Protein AF-A0A3P8M4G6-F1 (afdb_monomer_lite)

Secondary structure (DSSP, 8-state):
-EE-TTSPPB-PPPPS-GGGGTT----PPPS-SSSEEEEEEEE-GGG-STTHHHHIIIIITT-SEEEEEEEE--HHHHHHHHHH-SEEEEEEEE--SS--EEEEEEESS--SEEEEEEEE-TTT--EEEEEEEEEE-TTS-EEEEEEEE--S--SSSHHHHHHHHHHHHHHHT--S-EEEEEE----SHHHHHHHHHHHHHTT-EEPPP------SSS-----EEEETT-SEEEEEE--PPPPP-PPP---------

Structure (mmCIF, N/CA/C/O backbone):
data_AF-A0A3P8M4G6-F1
#
_entry.id   AF-A0A3P8M4G6-F1
#
loop_
_atom_site.group_PDB
_atom_site.id
_atom_site.type_symbol
_atom_site.label_atom_id
_atom_site.label_alt_id
_atom_site.label_comp_id
_atom_site.label_asym_id
_atom_site.label_entity_id
_atom_site.label_seq_id
_atom_site.pdbx_PDB_ins_code
_atom_site.Cartn_x
_atom_site.Cartn_y
_atom_site.Cartn_z
_atom_site.occupancy
_atom_site.B_iso_or_equiv
_atom_site.auth_seq_id
_atom_site.auth_comp_id
_atom_site.auth_asym_id
_atom_site.auth_atom_id
_atom_site.pdbx_PDB_model_num
ATOM 1 N N . MET A 1 1 ? 7.677 1.416 10.713 1.00 89.88 1 MET A N 1
ATOM 2 C CA . MET A 1 1 ? 7.112 2.175 11.844 1.00 89.88 1 MET A CA 1
ATOM 3 C C . MET A 1 1 ? 5.637 1.874 11.888 1.00 89.88 1 MET A C 1
ATOM 5 O O . MET A 1 1 ? 5.030 1.902 10.824 1.00 89.88 1 MET A O 1
ATOM 9 N N . ARG A 1 2 ? 5.100 1.575 13.063 1.00 93.00 2 ARG A N 1
ATOM 10 C CA . ARG A 1 2 ? 3.677 1.373 13.303 1.00 93.00 2 ARG A CA 1
ATOM 11 C C . ARG A 1 2 ? 3.145 2.504 14.169 1.00 93.00 2 ARG A C 1
ATOM 13 O O . ARG A 1 2 ? 3.808 2.917 15.118 1.00 93.00 2 ARG A O 1
ATOM 20 N N . TYR A 1 3 ? 1.958 2.984 13.829 1.00 93.75 3 TYR A N 1
ATOM 21 C CA . TYR A 1 3 ? 1.222 3.988 14.586 1.00 93.75 3 TYR A CA 1
ATOM 22 C C . TYR A 1 3 ? -0.141 3.410 14.966 1.00 93.75 3 TYR A C 1
ATOM 24 O O . TYR A 1 3 ? -0.869 2.920 14.100 1.00 93.75 3 TYR A O 1
ATOM 32 N N . VAL A 1 4 ? -0.461 3.471 16.258 1.00 92.88 4 VAL A N 1
ATOM 33 C CA . VAL A 1 4 ? -1.722 3.017 16.860 1.00 92.88 4 VAL A CA 1
ATOM 34 C C . VAL A 1 4 ? -2.218 4.125 17.789 1.00 92.88 4 VAL A C 1
ATOM 36 O O . VAL A 1 4 ? -1.417 4.849 18.383 1.00 92.88 4 VAL A O 1
ATOM 39 N N . ALA A 1 5 ? -3.536 4.308 17.882 1.00 91.56 5 ALA A N 1
ATOM 40 C CA . ALA A 1 5 ? -4.126 5.338 18.732 1.00 91.56 5 ALA A CA 1
ATOM 41 C C . ALA A 1 5 ? -3.691 5.177 20.198 1.00 91.56 5 ALA A C 1
ATOM 43 O O . ALA A 1 5 ? -3.761 4.086 20.757 1.00 91.56 5 ALA A O 1
ATOM 44 N N . GLY A 1 6 ? -3.238 6.271 20.814 1.00 88.56 6 GLY A N 1
ATOM 45 C CA . GLY A 1 6 ? -2.820 6.287 22.220 1.00 88.56 6 GLY A CA 1
ATOM 46 C C . GLY A 1 6 ? -1.503 5.564 22.526 1.00 88.56 6 GLY A C 1
ATOM 47 O O . GLY A 1 6 ? -1.128 5.497 23.690 1.00 88.56 6 GLY A O 1
ATOM 48 N N . GLN A 1 7 ? -0.793 5.047 21.518 1.00 90.31 7 GLN A N 1
ATOM 49 C CA . GLN A 1 7 ? 0.474 4.333 21.688 1.00 90.31 7 GLN A CA 1
ATOM 50 C C . GLN A 1 7 ? 1.645 5.124 21.081 1.00 90.31 7 GLN A C 1
ATOM 52 O O . GLN A 1 7 ? 1.459 5.837 20.086 1.00 90.31 7 GLN A O 1
ATOM 57 N N . PRO A 1 8 ? 2.866 5.007 21.636 1.00 89.38 8 PRO A N 1
ATOM 58 C CA . PRO A 1 8 ? 4.058 5.557 21.000 1.00 89.38 8 PRO A CA 1
ATOM 59 C C . PRO A 1 8 ? 4.326 4.873 19.651 1.00 89.38 8 PRO A C 1
ATOM 61 O O . PRO A 1 8 ? 3.962 3.719 19.428 1.00 89.38 8 PRO A O 1
ATOM 64 N N . ALA A 1 9 ? 4.987 5.586 18.735 1.00 89.38 9 ALA A N 1
ATOM 65 C CA . ALA A 1 9 ? 5.349 5.025 17.437 1.00 89.38 9 ALA A CA 1
ATOM 66 C C . ALA A 1 9 ? 6.345 3.866 17.602 1.00 89.38 9 ALA A C 1
ATOM 68 O O . ALA A 1 9 ? 7.435 4.042 18.145 1.00 89.38 9 ALA A O 1
ATOM 69 N N . GLU A 1 10 ? 5.998 2.698 17.071 1.00 88.94 10 GLU A N 1
ATOM 70 C CA . GLU A 1 10 ? 6.772 1.472 17.255 1.00 88.94 10 GLU A CA 1
ATOM 71 C C . GLU A 1 10 ? 7.614 1.155 16.012 1.00 88.94 10 GLU A C 1
ATOM 73 O O . GLU A 1 10 ? 7.168 1.270 14.861 1.00 88.94 10 GLU A O 1
ATOM 78 N N . ARG A 1 11 ? 8.858 0.713 16.211 1.00 85.12 11 ARG A N 1
ATOM 79 C CA . ARG A 1 11 ? 9.681 0.185 15.121 1.00 85.12 11 ARG A CA 1
ATOM 80 C C . ARG A 1 11 ? 9.430 -1.313 14.955 1.00 85.12 11 ARG A C 1
ATOM 82 O O . ARG A 1 11 ? 10.072 -2.122 15.606 1.00 85.12 11 ARG A O 1
ATOM 89 N N . ILE A 1 12 ? 8.578 -1.664 13.995 1.00 81.06 12 ILE A N 1
ATOM 90 C CA . ILE A 1 12 ? 8.404 -3.059 13.571 1.00 81.06 12 ILE A CA 1
ATOM 91 C C . ILE A 1 12 ? 9.693 -3.557 12.913 1.00 81.06 12 ILE A C 1
ATOM 93 O O . ILE A 1 12 ? 10.155 -2.985 11.916 1.00 81.06 12 ILE A O 1
ATOM 97 N N . LEU A 1 13 ? 10.286 -4.597 13.495 1.00 69.25 13 LEU A N 1
ATOM 98 C CA . LEU A 1 13 ? 11.384 -5.330 12.882 1.00 69.25 13 LEU A CA 1
ATOM 99 C C . LEU A 1 13 ? 10.809 -6.273 11.819 1.00 69.25 13 LEU A C 1
ATOM 101 O O . LEU A 1 13 ? 9.733 -6.831 12.041 1.00 69.25 13 LEU A O 1
ATOM 105 N N . PRO A 1 14 ? 11.483 -6.444 10.667 1.00 64.31 14 PRO A N 1
ATOM 106 C CA . PRO A 1 14 ? 11.069 -7.454 9.709 1.00 64.31 14 PRO A CA 1
ATOM 107 C C . PRO A 1 14 ? 11.014 -8.798 10.442 1.00 64.31 14 PRO A C 1
ATOM 109 O O . PRO A 1 14 ? 12.000 -9.160 11.094 1.00 64.31 14 PRO A O 1
ATOM 112 N N . PRO A 1 15 ? 9.906 -9.542 10.356 1.00 64.38 15 PRO A N 1
ATOM 113 C CA . PRO A 1 15 ? 9.925 -10.941 10.733 1.00 64.38 15 PRO A CA 1
ATOM 114 C C . PRO A 1 15 ? 10.980 -11.654 9.872 1.00 64.38 15 PRO A C 1
ATOM 116 O O . PRO A 1 15 ? 11.343 -11.165 8.797 1.00 64.38 15 PRO A O 1
ATOM 119 N N . GLY A 1 16 ? 11.463 -12.818 10.311 1.00 59.69 16 GLY A N 1
ATOM 120 C CA . GLY A 1 16 ? 12.248 -13.694 9.436 1.00 59.69 16 GLY A CA 1
ATOM 121 C C . GLY A 1 16 ? 11.497 -14.050 8.138 1.00 59.69 16 GLY A C 1
ATOM 122 O O . GLY A 1 16 ? 10.377 -13.591 7.895 1.00 59.69 16 GLY A O 1
ATOM 123 N N . SER A 1 17 ? 12.106 -14.880 7.283 1.00 58.56 17 SER A N 1
ATOM 124 C CA . SER A 1 17 ? 11.459 -15.341 6.041 1.00 58.56 17 SER A CA 1
ATOM 125 C C . SER A 1 17 ? 10.019 -15.809 6.300 1.00 58.56 17 SER A C 1
ATOM 127 O O . SER A 1 17 ? 9.786 -16.583 7.230 1.00 58.56 17 SER A O 1
ATOM 129 N N . PHE A 1 18 ? 9.062 -15.361 5.474 1.00 58.12 18 PHE A N 1
ATOM 130 C CA . PHE A 1 18 ? 7.644 -15.738 5.587 1.00 58.12 18 PHE A CA 1
ATOM 131 C C . PHE A 1 18 ? 7.456 -17.266 5.595 1.00 58.12 18 PHE A C 1
ATOM 133 O O . PHE A 1 18 ? 6.576 -17.775 6.285 1.00 58.12 18 PHE A O 1
ATOM 140 N N . ALA A 1 19 ? 8.354 -17.999 4.923 1.00 53.75 19 ALA A N 1
ATOM 141 C CA . ALA A 1 19 ? 8.404 -19.460 4.910 1.00 53.75 19 ALA A CA 1
ATOM 142 C C . ALA A 1 19 ? 8.428 -20.090 6.318 1.00 53.75 19 ALA A C 1
ATOM 144 O O . ALA A 1 19 ? 7.774 -21.106 6.540 1.00 53.75 19 ALA A O 1
ATOM 145 N N . GLY A 1 20 ? 9.123 -19.469 7.279 1.00 51.16 20 GLY A N 1
ATOM 146 C CA . GLY A 1 20 ? 9.239 -19.964 8.657 1.00 51.16 20 GLY A CA 1
ATOM 147 C C . GLY A 1 20 ? 8.050 -19.629 9.565 1.00 51.16 20 GLY A C 1
ATOM 148 O O . GLY A 1 20 ? 8.033 -20.049 10.716 1.00 51.16 20 GLY A O 1
ATOM 149 N N . LEU A 1 21 ? 7.068 -18.867 9.071 1.00 57.09 21 LEU A N 1
ATOM 150 C CA . LEU A 1 21 ? 5.909 -18.384 9.840 1.00 57.09 21 LEU A CA 1
ATOM 151 C C . LEU A 1 21 ? 4.587 -19.035 9.407 1.00 57.09 21 LEU A C 1
ATOM 153 O O . LEU A 1 21 ? 3.526 -18.726 9.947 1.00 57.09 21 LEU A O 1
ATOM 157 N N . SER A 1 22 ? 4.650 -19.970 8.458 1.00 50.12 22 SER A N 1
ATOM 158 C CA . SER A 1 22 ? 3.510 -20.685 7.873 1.00 50.12 22 SER A CA 1
ATOM 159 C C . SER A 1 22 ? 2.707 -21.540 8.876 1.00 50.12 22 SER A C 1
ATOM 161 O O . SER A 1 22 ? 1.627 -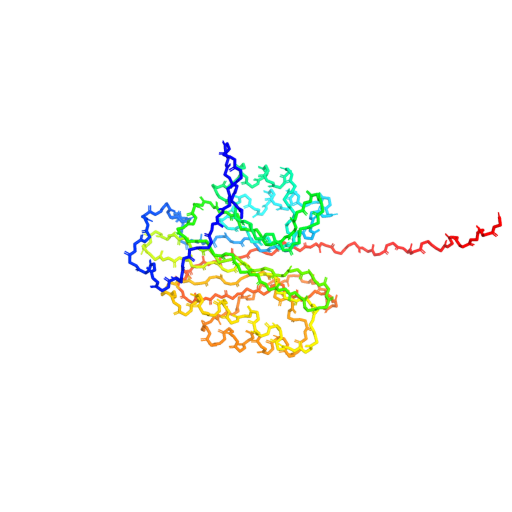22.021 8.533 1.00 50.12 22 SER A O 1
ATOM 163 N N . HIS A 1 23 ? 3.171 -21.691 10.126 1.00 48.47 23 HIS A N 1
ATOM 164 C CA . HIS A 1 23 ? 2.562 -22.538 11.165 1.00 48.47 23 HIS A CA 1
ATOM 165 C C . HIS A 1 23 ? 2.289 -21.833 12.510 1.00 48.47 23 HIS A C 1
ATOM 167 O O . HIS A 1 23 ? 2.364 -22.473 13.557 1.00 48.47 23 HIS A O 1
ATOM 173 N N . GLY A 1 24 ? 1.957 -20.534 12.538 1.00 53.81 24 GLY A N 1
ATOM 174 C CA . GLY A 1 24 ? 1.634 -19.924 13.839 1.00 53.81 24 GLY A CA 1
ATOM 175 C C . GLY A 1 24 ? 1.304 -18.439 13.891 1.00 53.81 24 GLY A C 1
ATOM 176 O O . GLY A 1 24 ? 1.649 -17.796 14.880 1.00 53.81 24 GLY A O 1
ATOM 177 N N . PHE A 1 25 ? 0.654 -17.858 12.877 1.00 57.72 25 PHE A N 1
ATOM 178 C CA . PHE A 1 25 ? 0.127 -16.505 13.067 1.00 57.72 25 PHE A CA 1
ATOM 179 C C . PHE A 1 25 ? -0.974 -16.537 14.136 1.00 57.72 25 PHE A C 1
ATOM 181 O O . PHE A 1 25 ? -1.904 -17.338 14.008 1.00 57.72 25 PHE A O 1
ATOM 188 N N . PRO A 1 26 ? -0.891 -15.701 15.189 1.00 58.84 26 PRO A N 1
ATOM 189 C CA . PRO A 1 26 ? -1.942 -15.644 16.190 1.00 58.84 26 PRO A CA 1
ATOM 190 C C . PRO A 1 26 ? -3.267 -15.283 15.506 1.00 58.84 26 PRO A C 1
ATOM 192 O O . PRO A 1 26 ? -3.258 -14.508 14.541 1.00 58.84 26 PRO A O 1
ATOM 195 N N . PRO A 1 27 ? -4.405 -15.824 15.974 1.00 62.31 27 PRO A N 1
ATOM 196 C CA . PRO A 1 27 ? -5.705 -15.455 15.436 1.00 62.31 27 PRO A CA 1
ATOM 197 C C . PRO A 1 27 ? -5.901 -13.943 15.601 1.00 62.31 27 PRO A C 1
ATOM 199 O O . PRO A 1 27 ? -6.045 -13.431 16.709 1.00 62.31 27 PRO A O 1
ATOM 202 N N . GLY A 1 28 ? -5.835 -13.214 14.487 1.00 72.69 28 GLY A N 1
ATOM 203 C CA . GLY A 1 28 ? -6.115 -11.784 14.436 1.00 72.69 28 GLY A CA 1
ATOM 204 C C . GLY A 1 28 ? -7.584 -11.526 14.115 1.00 72.69 28 GLY A C 1
ATOM 205 O O . GLY A 1 28 ? -8.265 -12.372 13.535 1.00 72.69 28 GLY A O 1
ATOM 206 N N . VAL A 1 29 ? -8.071 -10.329 14.443 1.00 86.00 29 VAL A N 1
ATOM 207 C CA . VAL A 1 29 ? -9.418 -9.898 14.042 1.00 86.00 29 VAL A CA 1
ATOM 208 C C . VAL A 1 29 ? -9.474 -9.807 12.510 1.00 86.00 29 VAL A C 1
ATOM 210 O O . VAL A 1 29 ? -8.618 -9.126 11.931 1.00 86.00 29 VAL A O 1
ATOM 213 N N . PRO A 1 30 ? -10.441 -10.458 11.833 1.00 90.12 30 PRO A N 1
ATOM 214 C CA . PRO A 1 30 ? -10.562 -10.400 10.380 1.00 90.12 30 PRO A CA 1
ATOM 215 C C . PRO A 1 30 ? -10.611 -8.967 9.836 1.00 90.12 30 PRO A C 1
ATOM 217 O O . PRO A 1 30 ? -11.216 -8.082 10.437 1.00 90.12 30 PRO A O 1
ATOM 220 N N . LEU A 1 31 ? -10.003 -8.736 8.668 1.00 90.06 31 LEU A N 1
ATOM 221 C CA . LEU A 1 31 ? -9.932 -7.414 8.022 1.00 90.06 31 LEU A CA 1
ATOM 222 C C . LEU A 1 31 ? -11.307 -6.790 7.755 1.00 90.06 31 LEU A C 1
ATOM 224 O O . LEU A 1 31 ? -11.455 -5.567 7.759 1.00 90.06 31 LEU A O 1
ATOM 228 N N . SER A 1 32 ? -12.295 -7.630 7.472 1.00 84.50 32 SER A N 1
ATOM 229 C CA . SER A 1 32 ? -13.668 -7.227 7.213 1.00 84.50 32 SER A CA 1
ATOM 230 C C . SER A 1 32 ? -14.608 -8.360 7.594 1.00 84.50 32 SER A C 1
ATOM 232 O O . SER A 1 32 ? -14.258 -9.522 7.411 1.00 84.50 32 SER A O 1
ATOM 234 N N . SER A 1 33 ? -15.796 -8.016 8.084 1.00 76.38 33 SER A N 1
ATOM 235 C CA . SER A 1 33 ? -16.936 -8.927 8.214 1.00 76.38 33 SER A CA 1
ATOM 236 C C . SER A 1 33 ? -17.738 -9.063 6.911 1.00 76.38 33 SER A C 1
ATOM 238 O O . SER A 1 33 ? -18.557 -9.971 6.794 1.00 76.38 33 SER A O 1
ATOM 240 N N . ASP A 1 34 ? -17.505 -8.185 5.927 1.00 70.50 34 ASP A N 1
ATOM 241 C CA . ASP A 1 34 ? -18.168 -8.211 4.623 1.00 70.50 34 ASP A CA 1
ATOM 242 C C . ASP A 1 34 ? -17.475 -9.185 3.657 1.00 70.50 34 ASP A C 1
ATOM 244 O O . ASP A 1 34 ? -16.252 -9.324 3.635 1.00 70.50 34 ASP A O 1
ATOM 248 N N . GLU A 1 35 ? -18.233 -9.738 2.703 1.00 70.12 35 GLU A N 1
ATOM 249 C CA . GLU A 1 35 ? -17.652 -10.458 1.554 1.00 70.12 35 GLU A CA 1
ATOM 250 C C . GLU A 1 35 ? -16.825 -9.549 0.615 1.00 70.12 35 GLU A C 1
ATOM 252 O O . GLU A 1 35 ? -16.134 -10.034 -0.290 1.00 70.12 35 GLU A O 1
ATOM 257 N N . LYS A 1 36 ? -16.931 -8.220 0.774 1.00 82.81 36 LYS A N 1
ATOM 258 C CA . LYS A 1 36 ? -16.308 -7.218 -0.098 1.00 82.81 36 LYS A CA 1
ATOM 259 C C . LYS A 1 36 ? -15.177 -6.492 0.611 1.00 82.81 36 LYS A C 1
ATOM 261 O O . LYS A 1 36 ? -15.395 -5.798 1.596 1.00 82.81 36 LYS A O 1
ATOM 266 N N . ILE A 1 37 ? -13.988 -6.505 0.016 1.00 88.25 37 ILE A N 1
ATOM 267 C CA . ILE A 1 37 ? -12.845 -5.740 0.529 1.00 88.25 37 ILE A CA 1
ATOM 268 C C . ILE A 1 37 ? -12.745 -4.414 -0.229 1.00 88.25 37 ILE A C 1
ATOM 270 O O . ILE A 1 37 ? -12.600 -4.400 -1.454 1.00 88.25 37 ILE A O 1
ATOM 274 N N . ARG A 1 38 ? -12.847 -3.288 0.487 1.00 89.88 38 ARG A N 1
ATOM 275 C CA . ARG A 1 38 ? -12.706 -1.940 -0.077 1.00 89.88 38 ARG A CA 1
ATOM 276 C C . ARG A 1 38 ? -11.278 -1.450 0.129 1.00 89.88 38 ARG A C 1
ATOM 278 O O . ARG A 1 38 ? -10.812 -1.389 1.264 1.00 89.88 38 ARG A O 1
ATOM 285 N N . VAL A 1 39 ? -10.600 -1.111 -0.965 1.00 90.56 39 VAL A N 1
ATOM 286 C CA . VAL A 1 39 ? -9.193 -0.687 -0.951 1.00 90.56 39 VAL A CA 1
ATOM 287 C C . VAL A 1 39 ? -9.049 0.654 -1.664 1.00 90.56 39 VAL A C 1
ATOM 289 O O . VAL A 1 39 ? -9.398 0.778 -2.838 1.00 90.56 39 VAL A O 1
ATOM 292 N N . LEU A 1 40 ? -8.509 1.657 -0.980 1.00 91.19 40 LEU A N 1
ATOM 293 C CA . LEU A 1 40 ? -8.107 2.926 -1.582 1.00 91.19 40 LEU A CA 1
ATOM 294 C C . LEU A 1 40 ? -6.615 2.865 -1.911 1.00 91.19 40 LEU A C 1
ATOM 296 O O . LEU A 1 40 ? -5.804 2.565 -1.042 1.00 91.19 40 LEU A O 1
ATOM 300 N N . VAL A 1 41 ? -6.241 3.167 -3.153 1.00 90.62 41 VAL A N 1
ATOM 301 C CA . VAL A 1 41 ? -4.835 3.209 -3.584 1.00 90.62 41 VAL A CA 1
ATOM 302 C C . VAL A 1 41 ? -4.517 4.608 -4.080 1.00 90.62 41 VAL A C 1
ATOM 304 O O . VAL A 1 41 ? -5.184 5.107 -4.995 1.00 90.62 41 VAL A O 1
ATOM 307 N N . TRP A 1 42 ? -3.517 5.256 -3.481 1.00 90.38 42 TRP A N 1
ATOM 308 C CA . TRP A 1 42 ? -3.239 6.652 -3.788 1.00 90.38 42 TRP A CA 1
ATOM 309 C C . TRP A 1 42 ? -1.800 7.093 -3.510 1.00 90.38 42 TRP A C 1
ATOM 311 O O . TRP A 1 42 ? -1.336 7.104 -2.373 1.00 90.38 42 TRP A O 1
ATOM 321 N N . ASN A 1 43 ? -1.123 7.587 -4.547 1.00 89.62 43 ASN A N 1
ATOM 322 C CA . ASN A 1 43 ? 0.057 8.421 -4.358 1.00 89.62 43 ASN A CA 1
ATOM 323 C C . ASN A 1 43 ? -0.410 9.807 -3.876 1.00 89.62 43 ASN A C 1
ATOM 325 O O . ASN A 1 43 ? -0.967 10.585 -4.654 1.00 89.62 43 ASN A O 1
ATOM 329 N N . ILE A 1 44 ? -0.210 10.087 -2.585 1.00 89.81 44 ILE A N 1
ATOM 330 C CA . ILE A 1 44 ? -0.689 11.298 -1.899 1.00 89.81 44 ILE A CA 1
ATOM 331 C C . ILE A 1 44 ? 0.244 12.501 -2.103 1.00 89.81 44 ILE A C 1
ATOM 333 O O . ILE A 1 44 ? 0.010 13.571 -1.541 1.00 89.81 44 ILE A O 1
ATOM 337 N N . PHE A 1 45 ? 1.299 12.337 -2.910 1.00 88.31 45 PHE A N 1
ATOM 338 C CA . PHE A 1 45 ? 2.220 13.393 -3.326 1.00 88.31 45 PHE A CA 1
ATOM 339 C C . PHE A 1 45 ? 2.699 14.260 -2.153 1.00 88.31 45 PHE A C 1
ATOM 341 O O . PHE A 1 45 ? 2.572 15.487 -2.163 1.00 88.31 45 PHE A O 1
ATOM 348 N N . LYS A 1 46 ? 3.191 13.603 -1.092 1.00 88.56 46 LYS A N 1
ATOM 349 C CA . LYS A 1 46 ? 3.739 14.255 0.110 1.00 88.56 46 LYS A CA 1
ATOM 350 C C . LYS A 1 46 ? 2.773 15.246 0.760 1.00 88.56 46 LYS A C 1
ATOM 352 O O . LYS A 1 46 ? 3.200 16.265 1.286 1.00 88.56 46 LYS A O 1
ATOM 357 N N . GLN A 1 47 ? 1.465 14.995 0.645 1.00 91.12 47 GLN A N 1
ATOM 358 C CA . GLN A 1 47 ? 0.419 15.868 1.181 1.00 91.12 47 GLN A CA 1
ATOM 359 C C . GLN A 1 47 ? 0.497 17.323 0.666 1.00 91.12 47 GLN A C 1
ATOM 361 O O . GLN A 1 47 ? -0.139 18.209 1.226 1.00 91.12 47 GLN A O 1
ATOM 366 N N . GLN A 1 48 ? 1.205 17.590 -0.441 1.00 86.19 48 GLN A N 1
ATOM 367 C CA . GLN A 1 48 ? 1.417 18.952 -0.963 1.00 86.19 48 GLN A CA 1
ATOM 368 C C . GLN A 1 48 ? 0.158 19.576 -1.582 1.00 86.19 48 GLN A C 1
ATOM 370 O O . GLN A 1 48 ? 0.149 20.739 -1.980 1.00 86.19 48 GLN A O 1
ATOM 375 N N . ARG A 1 49 ? -0.917 18.798 -1.723 1.00 83.81 49 ARG A N 1
ATOM 376 C CA . ARG A 1 49 ? -2.192 19.245 -2.289 1.00 83.81 49 ARG A CA 1
ATOM 377 C C . ARG A 1 49 ? -3.154 19.567 -1.156 1.00 83.81 49 ARG A C 1
ATOM 379 O O . ARG A 1 49 ? -3.475 18.666 -0.393 1.00 83.81 49 ARG A O 1
ATOM 386 N N . ALA A 1 50 ? -3.673 20.794 -1.107 1.00 77.25 50 ALA A N 1
ATOM 387 C CA . ALA A 1 50 ? -4.573 21.265 -0.043 1.00 77.25 50 ALA A CA 1
ATOM 388 C C . ALA A 1 50 ? -5.753 20.312 0.248 1.00 77.25 50 ALA A C 1
ATOM 390 O O . ALA A 1 50 ? -6.113 20.088 1.399 1.00 77.25 50 ALA A O 1
ATOM 391 N N . GLU A 1 51 ? -6.293 19.671 -0.790 1.00 85.94 51 GLU A N 1
ATOM 392 C CA . GLU A 1 51 ? -7.466 18.793 -0.701 1.00 85.94 51 GLU A CA 1
ATOM 393 C C . GLU A 1 51 ? -7.188 17.400 -0.120 1.00 85.94 51 GLU A C 1
ATOM 395 O O . GLU A 1 51 ? -8.098 16.567 -0.063 1.00 85.94 51 GLU A O 1
ATOM 400 N N . TRP A 1 52 ? -5.946 17.085 0.277 1.00 90.50 52 TRP A N 1
ATOM 401 C CA . TRP A 1 52 ? -5.591 15.693 0.544 1.00 90.50 52 TRP A CA 1
ATOM 402 C C . TRP A 1 52 ? -6.450 15.061 1.647 1.00 90.50 52 TRP A C 1
ATOM 404 O O . TRP A 1 52 ? -6.872 13.908 1.548 1.00 90.50 52 TRP A O 1
ATOM 414 N N . LYS A 1 53 ? -6.760 15.854 2.676 1.00 90.88 53 LYS A N 1
ATOM 415 C CA . LYS A 1 53 ? -7.566 15.442 3.823 1.00 90.88 53 LYS A CA 1
ATOM 416 C C . LYS A 1 53 ? -9.028 15.219 3.438 1.00 90.88 53 LYS A C 1
ATOM 418 O O . LYS A 1 53 ? -9.637 14.270 3.917 1.00 90.88 53 LYS A O 1
ATOM 423 N N . SER A 1 54 ? -9.575 16.056 2.554 1.00 89.19 54 SER A N 1
ATOM 424 C CA . SER A 1 54 ? -10.940 15.907 2.029 1.00 89.19 54 SER A CA 1
ATOM 425 C C . SER A 1 54 ? -11.086 14.589 1.266 1.00 89.19 54 SER A C 1
ATOM 427 O O . SER A 1 54 ? -12.002 13.812 1.521 1.00 89.19 54 SER A O 1
ATOM 429 N N . VAL A 1 55 ? -10.106 14.259 0.419 1.00 87.38 55 VAL A N 1
ATOM 430 C CA . VAL A 1 55 ? -10.065 12.977 -0.302 1.00 87.38 55 VAL A CA 1
ATOM 431 C C . VAL A 1 55 ? -10.036 11.787 0.663 1.00 87.38 55 VAL A C 1
ATOM 433 O O . VAL A 1 55 ? -10.813 10.849 0.488 1.00 87.38 55 VAL A O 1
ATOM 436 N N . LEU A 1 56 ? -9.190 11.816 1.699 1.00 91.50 56 LEU A N 1
ATOM 437 C CA . LEU A 1 56 ? -9.156 10.735 2.692 1.00 91.50 56 LEU A CA 1
ATOM 438 C C . LEU A 1 56 ? -10.439 10.652 3.526 1.00 91.50 56 LEU A C 1
ATOM 440 O O . LEU A 1 56 ? -10.889 9.555 3.841 1.00 91.50 56 LEU A O 1
ATOM 444 N N . ASN A 1 57 ? -11.066 11.782 3.847 1.00 90.44 57 ASN A N 1
ATOM 445 C CA . ASN A 1 57 ? -12.350 11.786 4.541 1.00 90.44 57 ASN A CA 1
ATOM 446 C C . ASN A 1 57 ? -13.470 11.175 3.690 1.00 90.44 57 ASN A C 1
ATOM 448 O O . ASN A 1 57 ? -14.285 10.437 4.230 1.00 90.44 57 ASN A O 1
ATOM 452 N N . ASN A 1 58 ? -13.493 11.458 2.386 1.00 86.81 58 ASN A N 1
ATOM 453 C CA . ASN A 1 58 ? -14.572 11.030 1.493 1.00 86.81 58 ASN A CA 1
ATOM 454 C C . ASN A 1 58 ? -14.414 9.589 0.997 1.00 86.81 58 ASN A C 1
ATOM 456 O O . ASN A 1 58 ? -15.407 8.912 0.760 1.00 86.81 58 ASN A O 1
ATOM 460 N N . PHE A 1 59 ? -13.178 9.126 0.790 1.00 85.06 59 PHE A N 1
ATOM 461 C CA . PHE A 1 59 ? -12.913 7.805 0.203 1.00 85.06 59 PHE A CA 1
ATOM 462 C C . PHE A 1 59 ? -12.160 6.858 1.133 1.00 85.06 59 PHE A C 1
ATOM 464 O O . PHE A 1 59 ? -12.196 5.647 0.924 1.00 85.06 59 PHE A O 1
ATOM 471 N N . GLY A 1 60 ? -11.434 7.396 2.112 1.00 85.56 60 GLY A N 1
ATOM 472 C CA . GLY A 1 60 ? -10.634 6.609 3.041 1.00 85.56 60 GLY A CA 1
ATOM 473 C C . GLY A 1 60 ? -11.499 5.967 4.113 1.00 85.56 60 GLY A C 1
ATOM 474 O O . GLY A 1 60 ? -11.424 4.756 4.264 1.00 85.56 60 GLY A O 1
ATOM 475 N N . LYS A 1 61 ? -12.348 6.736 4.806 1.00 85.62 61 LYS A N 1
ATOM 476 C CA . LYS A 1 61 ? -13.099 6.267 5.992 1.00 85.62 61 LYS A CA 1
ATOM 477 C C . LYS A 1 61 ? -13.855 4.954 5.790 1.00 85.62 61 LYS A C 1
ATOM 479 O O . LYS A 1 61 ? -13.868 4.119 6.684 1.00 85.62 61 LYS A O 1
ATOM 484 N N . ASP A 1 62 ? -14.416 4.749 4.603 1.00 86.75 62 ASP A N 1
ATOM 485 C CA . ASP A 1 62 ? -15.158 3.527 4.295 1.00 86.75 62 ASP A CA 1
ATOM 486 C C . ASP A 1 62 ? -14.262 2.380 3.805 1.00 86.75 62 ASP A C 1
ATOM 488 O O . ASP A 1 62 ? -14.738 1.262 3.634 1.00 86.75 62 ASP A O 1
ATOM 492 N N . ALA A 1 63 ? -12.986 2.609 3.507 1.00 91.50 63 ALA A N 1
ATOM 493 C CA . ALA A 1 63 ? -12.070 1.581 3.030 1.00 91.50 63 ALA A CA 1
ATOM 494 C C . ALA A 1 63 ? -11.529 0.727 4.187 1.00 91.50 63 ALA A C 1
ATOM 496 O O . ALA A 1 63 ? -11.127 1.249 5.219 1.00 91.50 63 ALA A O 1
ATOM 497 N N . HIS A 1 64 ? -11.435 -0.589 3.979 1.00 94.69 64 HIS A N 1
ATOM 498 C CA . HIS A 1 64 ? -10.757 -1.493 4.918 1.00 94.69 64 HIS A CA 1
ATOM 499 C C . HIS A 1 64 ? -9.234 -1.321 4.859 1.00 94.69 64 HIS A C 1
ATOM 501 O O . HIS A 1 64 ? -8.533 -1.522 5.846 1.00 94.69 64 HIS A O 1
ATOM 507 N N . LEU A 1 65 ? -8.721 -0.950 3.681 1.00 95.56 65 LEU A N 1
ATOM 508 C CA . LEU A 1 65 ? -7.303 -0.720 3.432 1.00 95.56 65 LEU A CA 1
ATOM 509 C C . LEU A 1 65 ? -7.099 0.591 2.674 1.00 95.56 65 LEU A C 1
ATOM 511 O O . LEU A 1 65 ? -7.754 0.830 1.657 1.00 95.56 65 LEU A O 1
ATOM 515 N N . VAL A 1 66 ? -6.131 1.396 3.107 1.00 95.94 66 VAL A N 1
ATOM 516 C CA . VAL A 1 66 ? -5.643 2.559 2.354 1.00 95.94 66 VAL A CA 1
ATOM 517 C C . VAL A 1 66 ? -4.151 2.418 2.109 1.00 95.94 66 VAL A C 1
ATOM 519 O O . VAL A 1 66 ? -3.356 2.400 3.042 1.00 95.94 66 VAL A O 1
ATOM 522 N N . LEU A 1 67 ? -3.773 2.333 0.837 1.00 95.38 67 LEU A N 1
ATOM 523 C CA . LEU A 1 67 ? -2.410 2.118 0.371 1.00 95.38 67 LEU A CA 1
ATOM 524 C C . LEU A 1 67 ? -1.867 3.427 -0.193 1.00 95.38 67 LEU A C 1
ATOM 526 O O . LEU A 1 67 ? -2.146 3.791 -1.341 1.00 95.38 67 LEU A O 1
ATOM 530 N N . LEU A 1 68 ? -1.107 4.142 0.633 1.00 94.00 68 LEU A N 1
ATOM 531 C CA . LEU A 1 68 ? -0.538 5.439 0.300 1.00 94.00 68 LEU A CA 1
ATOM 532 C C . LEU A 1 68 ? 0.906 5.306 -0.186 1.00 94.00 68 LEU A C 1
ATOM 534 O O . LEU A 1 68 ? 1.705 4.598 0.430 1.00 94.00 68 LEU A O 1
ATOM 538 N N . GLN A 1 69 ? 1.248 6.033 -1.249 1.00 91.88 69 GLN A N 1
ATOM 539 C CA . GLN A 1 69 ? 2.626 6.249 -1.710 1.00 91.88 69 GLN A CA 1
ATOM 540 C C . GLN A 1 69 ? 2.999 7.726 -1.551 1.00 91.88 69 GLN A C 1
ATOM 542 O O . GLN A 1 69 ? 2.134 8.593 -1.627 1.00 91.88 69 GLN A O 1
ATOM 547 N N . GLU A 1 70 ? 4.284 8.008 -1.331 1.00 89.00 70 GLU A N 1
ATOM 548 C CA . GLU A 1 70 ? 4.793 9.346 -0.985 1.00 89.00 70 GLU A CA 1
ATOM 549 C C . GLU A 1 70 ? 4.163 9.951 0.278 1.00 89.00 70 GLU A C 1
ATOM 551 O O . GLU A 1 70 ? 4.138 11.167 0.446 1.00 89.00 70 GLU A O 1
ATOM 556 N N . ALA A 1 71 ? 3.684 9.123 1.203 1.00 91.50 71 ALA A N 1
ATOM 557 C CA . ALA A 1 71 ? 3.117 9.598 2.455 1.00 91.50 71 ALA A CA 1
ATOM 558 C C . ALA A 1 71 ? 4.224 10.111 3.385 1.00 91.50 71 ALA A C 1
ATOM 560 O O . ALA A 1 71 ? 5.108 9.337 3.764 1.00 91.50 71 ALA A O 1
ATOM 561 N N . GLN A 1 72 ? 4.177 11.395 3.755 1.00 90.94 72 GLN A N 1
ATOM 562 C CA . GLN A 1 72 ? 4.990 11.945 4.839 1.00 90.94 72 GLN A CA 1
ATOM 563 C C . GLN A 1 72 ? 4.321 11.700 6.188 1.00 90.94 72 GLN A C 1
ATOM 565 O O . GLN A 1 72 ? 3.104 11.816 6.322 1.00 90.94 72 GLN A O 1
ATOM 570 N N . THR A 1 73 ? 5.126 11.397 7.201 1.00 89.31 73 THR A N 1
ATOM 571 C CA . THR A 1 73 ? 4.671 11.208 8.586 1.00 89.31 73 THR A CA 1
ATOM 572 C C . THR A 1 73 ? 4.360 12.547 9.269 1.00 89.31 73 THR A C 1
ATOM 574 O O . THR A 1 73 ? 4.976 12.885 10.279 1.00 89.31 73 THR A O 1
ATOM 577 N N . THR A 1 74 ? 3.460 13.356 8.706 1.00 91.38 74 THR A N 1
ATOM 578 C CA . THR A 1 74 ? 3.037 14.605 9.358 1.00 91.38 74 THR A CA 1
ATOM 579 C C . THR A 1 74 ? 2.076 14.303 10.515 1.00 91.38 74 THR A C 1
ATOM 581 O O . THR A 1 74 ? 1.355 13.295 10.459 1.00 91.38 74 THR A O 1
ATOM 584 N N . PRO A 1 75 ? 2.009 15.156 11.554 1.00 91.38 75 PRO A N 1
ATOM 585 C CA . PRO A 1 75 ? 1.065 14.978 12.658 1.00 91.38 75 PRO A CA 1
ATOM 586 C C . PRO A 1 75 ? -0.394 14.847 12.198 1.00 91.38 75 PRO A C 1
ATOM 588 O O . PRO A 1 75 ? -1.157 14.064 12.758 1.00 91.38 75 PRO A O 1
ATOM 591 N N . GLU A 1 76 ? -0.798 15.563 11.148 1.00 93.25 76 GLU A N 1
ATOM 592 C CA . GLU A 1 76 ? -2.162 15.525 10.616 1.00 93.25 76 GLU A CA 1
ATOM 593 C C . GLU A 1 76 ? -2.490 14.186 9.965 1.00 93.25 76 GLU A C 1
ATOM 595 O O . GLU A 1 76 ? -3.598 13.682 10.159 1.00 93.25 76 GLU A O 1
ATOM 600 N N . LEU A 1 77 ? -1.555 13.618 9.193 1.00 94.38 77 LEU A N 1
ATOM 601 C CA . LEU A 1 77 ? -1.756 12.312 8.577 1.00 94.38 77 LEU A CA 1
ATOM 602 C C . LEU A 1 77 ? -1.775 11.218 9.638 1.00 94.38 77 LEU A C 1
ATOM 604 O O . LEU A 1 77 ? -2.652 10.361 9.590 1.00 94.38 77 LEU A O 1
ATOM 608 N N . VAL A 1 78 ? -0.851 11.263 10.603 1.00 94.00 78 VAL A N 1
ATOM 609 C CA . VAL A 1 78 ? -0.822 10.305 11.717 1.00 94.00 78 VAL A CA 1
ATOM 610 C C . VAL A 1 78 ? -2.122 10.390 12.510 1.00 94.00 78 VAL A C 1
ATOM 612 O O . VAL A 1 78 ? -2.739 9.362 12.756 1.00 94.00 78 VAL A O 1
ATOM 615 N N . ARG A 1 79 ? -2.607 11.599 12.821 1.00 94.88 79 ARG A N 1
ATOM 616 C CA . ARG A 1 79 ? -3.899 11.783 13.494 1.00 94.88 79 ARG A CA 1
ATOM 617 C C . ARG A 1 79 ? -5.056 11.234 12.667 1.00 94.88 79 ARG A C 1
ATOM 619 O O . ARG A 1 79 ? -5.909 10.549 13.217 1.00 94.88 79 ARG A O 1
ATOM 626 N N . PHE A 1 80 ? -5.107 11.512 11.363 1.00 95.31 80 PHE A N 1
ATOM 627 C CA . PHE A 1 80 ? -6.127 10.923 10.492 1.00 95.31 80 PHE A CA 1
ATOM 628 C C . PHE A 1 80 ? -6.063 9.389 10.531 1.00 95.31 80 PHE A C 1
ATOM 630 O O . PHE A 1 80 ? -7.089 8.741 10.714 1.00 95.31 80 PHE A O 1
ATOM 637 N N . ALA A 1 81 ? -4.866 8.822 10.403 1.00 95.81 81 ALA A N 1
ATOM 638 C CA . ALA A 1 81 ? -4.634 7.389 10.415 1.00 95.81 81 ALA A CA 1
ATOM 639 C C . ALA A 1 81 ? -5.114 6.743 11.721 1.00 95.81 81 ALA A C 1
ATOM 641 O O . ALA A 1 81 ? -5.970 5.868 11.682 1.00 95.81 81 ALA A O 1
ATOM 642 N N . THR A 1 82 ? -4.640 7.217 12.873 1.00 95.38 82 THR A N 1
ATOM 643 C CA . THR A 1 82 ? -4.977 6.619 14.173 1.00 95.38 82 THR A CA 1
ATOM 644 C C . THR A 1 82 ? -6.410 6.901 14.625 1.00 95.38 82 THR A C 1
ATOM 646 O O . THR A 1 82 ? -6.933 6.168 15.452 1.00 95.38 82 THR A O 1
ATOM 649 N N . THR A 1 83 ? -7.077 7.922 14.074 1.00 95.38 83 THR A N 1
ATOM 650 C CA . THR A 1 83 ? -8.503 8.180 14.357 1.00 95.38 83 THR A CA 1
ATOM 651 C C . THR A 1 83 ? -9.430 7.243 13.579 1.00 95.38 83 THR A C 1
ATOM 653 O O . THR A 1 83 ? -10.521 6.946 14.049 1.00 95.38 83 THR A O 1
ATOM 656 N N . ASN A 1 84 ? -9.038 6.810 12.375 1.00 95.56 84 ASN A N 1
ATOM 657 C CA . ASN A 1 84 ? -9.936 6.087 11.462 1.00 95.56 84 ASN A CA 1
ATOM 658 C C . ASN A 1 84 ? -9.541 4.615 11.246 1.00 95.56 84 ASN A C 1
ATOM 660 O O . ASN A 1 84 ? -10.309 3.871 10.643 1.00 95.56 84 ASN A O 1
ATOM 664 N N . TYR A 1 85 ? -8.364 4.188 11.711 1.00 96.25 85 TYR A N 1
ATOM 665 C CA . TYR A 1 85 ? -7.825 2.845 11.487 1.00 96.25 85 TYR A CA 1
ATOM 666 C C . TYR A 1 85 ? -7.183 2.283 12.749 1.00 96.25 85 TYR A C 1
ATOM 668 O O . TYR A 1 85 ? -6.631 3.026 13.560 1.00 96.25 85 TYR A O 1
ATOM 676 N N . LEU A 1 86 ? -7.211 0.954 12.878 1.00 94.44 86 LEU A N 1
ATOM 677 C CA . LEU A 1 86 ? -6.603 0.260 14.013 1.00 94.44 86 LEU A CA 1
ATOM 678 C C . LEU A 1 86 ? -5.078 0.219 13.906 1.00 94.44 86 LEU A C 1
ATOM 680 O O . LEU A 1 86 ? -4.395 0.287 14.923 1.00 94.44 86 LEU A O 1
ATOM 684 N N . ALA A 1 87 ? -4.543 0.151 12.685 1.00 93.94 87 ALA A N 1
ATOM 685 C CA . ALA A 1 87 ? -3.107 0.146 12.449 1.00 93.94 87 ALA A CA 1
ATOM 686 C C . ALA A 1 87 ? -2.720 0.997 11.236 1.00 93.94 87 ALA A C 1
ATOM 688 O O . ALA A 1 87 ? -3.382 0.979 10.193 1.00 93.94 87 ALA A O 1
ATOM 689 N N . ALA A 1 88 ? -1.596 1.700 11.366 1.00 96.06 88 ALA A N 1
ATOM 690 C CA . ALA A 1 88 ? -0.921 2.379 10.272 1.00 96.06 88 ALA A CA 1
ATOM 691 C C . ALA A 1 88 ? 0.553 1.967 10.233 1.00 96.06 88 ALA A C 1
ATOM 693 O O . ALA A 1 88 ? 1.329 2.323 11.118 1.00 96.06 88 ALA A O 1
ATOM 694 N N . ASP A 1 89 ? 0.941 1.229 9.197 1.00 94.81 89 ASP A N 1
ATOM 695 C CA . ASP A 1 89 ? 2.304 0.741 9.005 1.00 94.81 89 ASP A CA 1
ATOM 696 C C . ASP A 1 89 ? 2.997 1.530 7.891 1.00 94.81 89 ASP A C 1
ATOM 698 O O . ASP A 1 89 ? 2.460 1.694 6.797 1.00 94.81 89 ASP A O 1
ATOM 702 N N . GLN A 1 90 ? 4.204 2.029 8.157 1.00 92.69 90 GLN A N 1
ATOM 703 C CA . GLN A 1 90 ? 4.965 2.862 7.230 1.00 92.69 90 GLN A CA 1
ATOM 704 C C . GLN A 1 90 ? 6.396 2.366 7.039 1.00 92.69 90 GLN A C 1
ATOM 706 O O . GLN A 1 90 ? 7.127 2.084 8.001 1.00 92.69 90 GLN A O 1
ATOM 711 N N . VAL A 1 91 ? 6.827 2.372 5.776 1.00 88.75 91 VAL A N 1
ATOM 712 C CA . VAL A 1 91 ? 8.219 2.164 5.374 1.00 88.75 91 VAL A CA 1
ATOM 713 C C . VAL A 1 91 ? 8.797 3.491 4.889 1.00 88.75 91 VAL A C 1
ATOM 715 O O . VAL A 1 91 ? 8.608 3.845 3.719 1.00 88.75 91 VAL A O 1
ATOM 718 N N . PRO A 1 92 ? 9.508 4.235 5.758 1.00 80.38 92 PRO A N 1
ATOM 719 C CA . PRO A 1 92 ? 10.152 5.476 5.356 1.00 80.38 92 PRO A CA 1
ATOM 720 C C . PRO A 1 92 ? 11.245 5.180 4.326 1.00 80.38 92 PRO A C 1
ATOM 722 O O . PRO A 1 92 ? 12.053 4.266 4.505 1.00 80.38 92 PRO A O 1
ATOM 725 N N . ALA A 1 93 ? 11.239 5.947 3.243 1.00 64.88 93 ALA A N 1
ATOM 726 C CA . ALA A 1 93 ? 12.095 5.769 2.078 1.00 64.88 93 ALA A CA 1
ATOM 727 C C . ALA A 1 93 ? 13.141 6.898 1.948 1.00 64.88 93 ALA A C 1
ATOM 729 O O . ALA A 1 93 ? 14.165 6.750 1.292 1.00 64.88 93 ALA A O 1
ATOM 730 N N . LEU A 1 94 ? 12.949 8.017 2.646 1.00 61.22 94 LEU A N 1
ATOM 731 C CA . LEU A 1 94 ? 13.926 9.099 2.716 1.00 61.22 94 LEU A CA 1
ATOM 732 C C . LEU A 1 94 ? 14.014 9.612 4.149 1.00 61.22 94 LEU A C 1
ATOM 734 O O . LEU A 1 94 ? 12.993 9.983 4.714 1.00 61.22 94 LEU A O 1
ATOM 738 N N . VAL A 1 95 ? 15.212 9.645 4.730 1.00 54.50 95 VAL A N 1
ATOM 739 C CA . VAL A 1 95 ? 15.460 10.247 6.049 1.00 54.50 95 VAL A CA 1
ATOM 740 C C . VAL A 1 95 ? 16.021 11.656 5.818 1.00 54.50 95 VAL A C 1
ATOM 742 O O . VAL A 1 95 ? 17.217 11.880 5.936 1.00 54.50 95 VAL A O 1
ATOM 745 N N . LEU A 1 96 ? 15.171 12.587 5.370 1.00 52.94 96 LEU A N 1
ATOM 746 C CA . LEU A 1 96 ? 15.469 14.031 5.388 1.00 52.94 96 LEU A CA 1
ATOM 747 C C . LEU A 1 96 ? 14.913 14.652 6.689 1.00 52.94 96 LEU A C 1
ATOM 749 O O . LEU A 1 96 ? 13.987 14.074 7.263 1.00 52.94 96 LEU A O 1
ATOM 753 N N . PRO A 1 97 ? 15.421 15.813 7.157 1.00 52.47 97 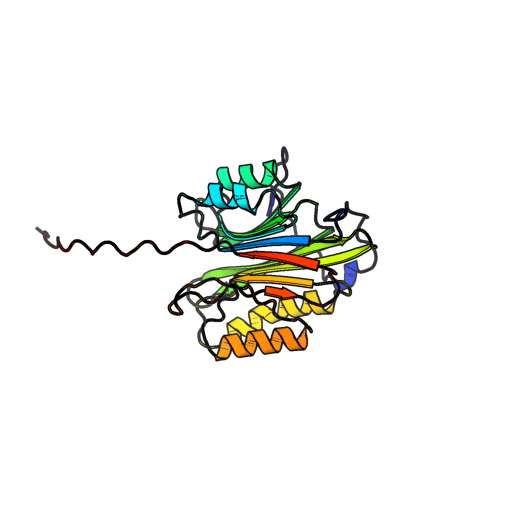PRO A N 1
ATOM 754 C CA . PRO A 1 97 ? 15.449 16.153 8.586 1.00 52.47 97 PRO A CA 1
ATOM 755 C C . PRO A 1 97 ? 14.122 16.486 9.281 1.00 52.47 97 PRO A C 1
ATOM 757 O O . PRO A 1 97 ? 14.172 16.856 10.447 1.00 52.47 97 PRO A O 1
ATOM 760 N N . GLN A 1 98 ? 12.952 16.397 8.636 1.00 59.28 98 GLN A N 1
ATOM 761 C CA . GLN A 1 98 ? 11.694 16.762 9.314 1.00 59.28 98 GLN A CA 1
ATOM 762 C C . GLN A 1 98 ? 10.569 15.729 9.177 1.00 59.28 98 GLN A C 1
ATOM 764 O O . GLN A 1 98 ? 10.002 15.356 10.196 1.00 59.28 98 GLN A O 1
ATOM 769 N N . HIS A 1 99 ? 10.301 15.158 7.993 1.00 65.88 99 HIS A N 1
ATOM 770 C CA . HIS A 1 99 ? 9.340 14.047 7.870 1.00 65.88 99 HIS A CA 1
ATOM 771 C C . HIS A 1 99 ? 9.745 13.055 6.778 1.00 65.88 99 HIS A C 1
ATOM 773 O O . HIS A 1 99 ? 9.762 13.423 5.594 1.00 65.88 99 HIS A O 1
ATOM 779 N N . PRO A 1 100 ? 10.028 11.787 7.124 1.00 72.75 100 PRO A N 1
ATOM 780 C CA . PRO A 1 100 ? 10.355 10.803 6.116 1.00 72.75 100 PRO A CA 1
ATOM 781 C C . PRO A 1 100 ? 9.130 10.490 5.249 1.00 72.75 100 PRO A C 1
ATOM 783 O O . PRO A 1 100 ? 8.014 10.334 5.745 1.00 72.75 100 PRO A O 1
ATOM 786 N N . SER A 1 101 ? 9.344 10.398 3.935 1.00 82.50 101 SER A N 1
ATOM 787 C CA . SER A 1 101 ? 8.313 10.011 2.963 1.00 82.50 101 SER A CA 1
ATOM 788 C C . SER A 1 101 ? 8.512 8.562 2.533 1.00 82.50 101 SER A C 1
ATOM 790 O O . SER A 1 101 ? 9.650 8.097 2.448 1.00 82.50 101 SER A O 1
ATOM 792 N N . GLY A 1 102 ? 7.429 7.842 2.254 1.00 88.94 102 GLY A N 1
ATOM 793 C CA . GLY A 1 102 ? 7.495 6.467 1.769 1.00 88.94 102 GLY A CA 1
ATOM 794 C C . GLY A 1 102 ? 6.123 5.886 1.464 1.00 88.94 102 GLY A C 1
ATOM 795 O O . GLY A 1 102 ? 5.197 6.620 1.116 1.00 88.94 102 GLY A O 1
ATOM 796 N N . VAL A 1 103 ? 5.996 4.568 1.591 1.00 92.44 103 VAL A N 1
ATOM 797 C CA . VAL A 1 103 ? 4.696 3.891 1.537 1.00 92.44 103 VAL A CA 1
ATOM 798 C C . VAL A 1 103 ? 4.107 3.753 2.937 1.00 92.44 103 VAL A C 1
ATOM 800 O O . VAL A 1 103 ? 4.840 3.508 3.899 1.00 92.44 103 VAL A O 1
ATOM 803 N N . MET A 1 104 ? 2.791 3.918 3.043 1.00 95.06 104 MET A N 1
ATOM 804 C CA . MET A 1 104 ? 2.024 3.735 4.273 1.00 95.06 104 MET A CA 1
ATOM 805 C C . MET A 1 104 ? 0.760 2.930 3.978 1.00 95.06 104 MET A C 1
ATOM 807 O O . MET A 1 104 ? 0.040 3.245 3.032 1.00 95.06 104 MET A O 1
ATOM 811 N N . THR A 1 105 ? 0.488 1.911 4.785 1.00 97.25 105 THR A N 1
ATOM 812 C CA . THR A 1 105 ? -0.738 1.113 4.732 1.00 97.25 105 THR A CA 1
ATOM 813 C C . THR A 1 105 ? -1.560 1.382 5.987 1.00 97.25 105 THR A C 1
ATOM 815 O O . THR A 1 105 ? -1.088 1.127 7.093 1.00 97.25 105 THR A O 1
ATOM 818 N N . LEU A 1 106 ? -2.776 1.900 5.811 1.00 97.31 106 LEU A N 1
ATOM 819 C CA . LEU A 1 106 ? -3.780 2.035 6.868 1.00 97.31 106 LEU A CA 1
ATOM 820 C C . LEU A 1 106 ? -4.735 0.846 6.793 1.00 97.31 106 LEU A C 1
ATOM 822 O O . LEU A 1 106 ? -5.159 0.493 5.689 1.00 97.31 106 LEU A O 1
ATOM 826 N N . ALA A 1 107 ? -5.072 0.248 7.932 1.00 96.69 107 ALA A N 1
ATOM 827 C CA . ALA A 1 107 ? -5.905 -0.947 7.977 1.00 96.69 107 ALA A CA 1
ATOM 828 C C . ALA A 1 107 ? -6.943 -0.914 9.103 1.00 96.69 107 ALA A C 1
ATOM 830 O O . ALA A 1 107 ? -6.658 -0.522 10.237 1.00 96.69 107 ALA A O 1
ATOM 831 N N . SER A 1 108 ? -8.152 -1.386 8.794 1.00 95.12 108 SER A N 1
ATOM 832 C CA . SER A 1 108 ? -9.241 -1.576 9.762 1.00 95.12 108 SER A CA 1
ATOM 833 C C . SER A 1 108 ? -8.970 -2.695 10.773 1.00 95.12 108 SER A C 1
ATOM 835 O O . SER A 1 108 ? -9.743 -2.857 11.707 1.00 95.12 108 SER A O 1
ATOM 837 N N . THR A 1 109 ? -7.879 -3.452 10.612 1.00 93.88 109 THR A N 1
ATOM 838 C CA . THR A 1 109 ? -7.390 -4.448 11.573 1.00 93.88 109 THR A CA 1
ATOM 839 C C . THR A 1 109 ? -5.863 -4.443 11.657 1.00 93.88 109 THR A C 1
ATOM 841 O O . THR A 1 109 ? -5.179 -3.931 10.767 1.00 93.88 109 THR A O 1
ATOM 844 N N . HIS A 1 110 ? -5.319 -5.041 12.714 1.00 92.94 110 HIS A N 1
ATOM 845 C CA . HIS A 1 110 ? -3.881 -5.250 12.856 1.00 92.94 110 HIS A CA 1
ATOM 846 C C . HIS A 1 110 ? -3.416 -6.364 11.908 1.00 92.94 110 HIS A C 1
ATOM 848 O O . HIS A 1 110 ? -4.028 -7.435 11.883 1.00 92.94 110 HIS A O 1
ATOM 854 N N . PRO A 1 111 ? -2.338 -6.164 11.130 1.00 93.25 111 PRO A N 1
ATOM 855 C CA . PRO A 1 111 ? -1.793 -7.253 10.340 1.00 93.25 111 PRO A CA 1
ATOM 856 C C . PRO A 1 111 ? -1.064 -8.253 11.239 1.00 93.25 111 PRO A C 1
ATOM 858 O O . PRO A 1 111 ? -0.359 -7.865 12.173 1.00 93.25 111 PRO A O 1
ATOM 861 N N . VAL A 1 112 ? -1.174 -9.534 10.893 1.00 91.94 112 VAL A N 1
ATOM 862 C CA . VAL A 1 112 ? -0.450 -10.635 11.551 1.00 91.94 112 VAL 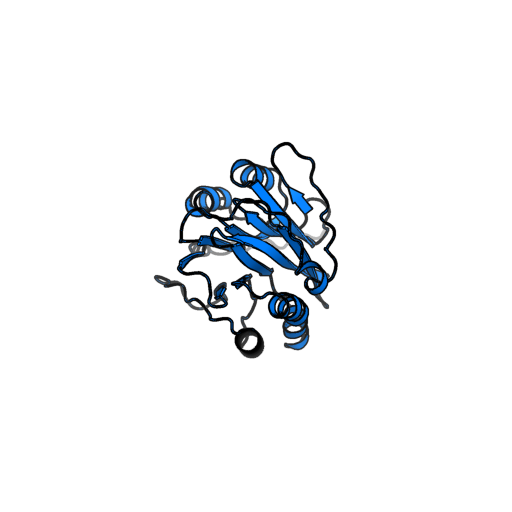A CA 1
ATOM 863 C C . VAL A 1 112 ? 0.993 -10.761 11.049 1.00 91.94 112 VAL A C 1
ATOM 865 O O . VAL A 1 112 ? 1.832 -11.361 11.710 1.00 91.94 112 VAL A O 1
ATOM 868 N N . TYR A 1 113 ? 1.302 -10.150 9.901 1.00 90.94 113 TYR A N 1
ATOM 869 C CA . TYR A 1 113 ? 2.644 -10.066 9.323 1.00 90.94 113 TYR A CA 1
ATOM 870 C C . TYR A 1 113 ? 2.878 -8.680 8.724 1.00 90.94 113 TYR A C 1
ATOM 872 O O . TYR A 1 113 ? 1.983 -8.124 8.087 1.00 90.94 113 TYR A O 1
ATOM 880 N N . CYS A 1 114 ? 4.080 -8.129 8.889 1.00 91.19 114 CYS A N 1
ATOM 881 C CA . CYS A 1 114 ? 4.463 -6.825 8.350 1.00 91.19 114 CYS A CA 1
ATOM 882 C C . CYS A 1 114 ? 5.948 -6.837 7.972 1.00 91.19 114 CYS A C 1
ATOM 884 O O . CYS A 1 114 ? 6.808 -6.883 8.845 1.00 91.19 114 CYS A O 1
ATOM 886 N N . CYS A 1 115 ? 6.257 -6.792 6.677 1.00 90.25 115 CYS A N 1
ATOM 887 C CA . CYS A 1 115 ? 7.618 -6.829 6.158 1.00 90.25 115 CYS A CA 1
ATOM 888 C C . CYS A 1 115 ? 7.922 -5.569 5.333 1.00 90.25 115 CYS A C 1
ATOM 890 O O . CYS A 1 115 ? 7.314 -5.344 4.277 1.00 90.25 115 CYS A O 1
ATOM 892 N N . PRO A 1 116 ? 8.850 -4.715 5.805 1.00 89.62 116 PRO A N 1
ATOM 893 C CA . PRO A 1 116 ? 9.290 -3.554 5.056 1.00 89.62 116 PRO A CA 1
ATOM 894 C C . PRO A 1 116 ? 10.342 -3.951 4.011 1.00 89.62 116 PRO A C 1
ATOM 896 O O . PRO A 1 116 ? 11.407 -4.453 4.357 1.00 89.62 116 PRO A O 1
ATOM 899 N N . LEU A 1 117 ? 10.098 -3.628 2.742 1.00 86.50 117 LEU A N 1
ATOM 900 C CA . LEU A 1 117 ? 11.059 -3.821 1.654 1.00 86.50 117 LEU A CA 1
ATOM 901 C C . LEU A 1 117 ? 11.591 -2.462 1.187 1.00 86.50 117 LEU A C 1
ATOM 903 O O . LEU A 1 117 ? 10.832 -1.503 1.006 1.00 86.50 117 LEU A O 1
ATOM 907 N N . ARG A 1 118 ? 12.908 -2.353 1.003 1.00 78.75 118 ARG A N 1
ATOM 908 C CA . ARG A 1 118 ? 13.568 -1.108 0.590 1.00 78.75 118 ARG A CA 1
ATOM 909 C C . ARG A 1 118 ? 14.585 -1.383 -0.501 1.00 78.75 118 ARG A C 1
ATOM 911 O O . ARG A 1 118 ? 15.482 -2.189 -0.300 1.00 78.75 118 ARG A O 1
ATOM 918 N N . GLU A 1 119 ? 14.485 -0.625 -1.584 1.00 68.88 119 GLU A N 1
ATOM 919 C CA . GLU A 1 119 ? 15.492 -0.572 -2.640 1.00 68.88 119 GLU A CA 1
ATOM 920 C C . GLU A 1 119 ? 16.132 0.822 -2.639 1.00 68.88 119 GLU A C 1
ATOM 922 O O . GLU A 1 119 ? 15.426 1.837 -2.554 1.00 68.88 119 GLU A O 1
ATOM 927 N N . ARG A 1 120 ? 17.466 0.901 -2.701 1.00 61.91 120 ARG A N 1
ATOM 928 C CA . ARG A 1 120 ? 18.173 2.188 -2.817 1.00 61.91 120 ARG A CA 1
ATOM 929 C C . ARG A 1 120 ? 18.293 2.551 -4.298 1.00 61.91 120 ARG A C 1
ATOM 931 O O . ARG A 1 120 ? 18.923 1.820 -5.052 1.00 61.91 120 ARG A O 1
ATOM 938 N N . GLU A 1 121 ? 17.728 3.686 -4.722 1.00 55.88 121 GLU A N 1
ATOM 939 C CA . GLU A 1 121 ? 17.908 4.150 -6.106 1.00 55.88 121 GLU A CA 1
ATOM 940 C C . GLU A 1 121 ? 19.395 4.481 -6.385 1.00 55.88 121 GLU A C 1
ATOM 942 O O . GLU A 1 121 ? 19.973 5.287 -5.647 1.00 55.88 121 GLU A O 1
ATOM 947 N N . PRO A 1 122 ? 20.013 3.926 -7.453 1.00 52.44 122 PRO A N 1
ATOM 948 C CA . PRO A 1 122 ? 21.456 4.053 -7.701 1.00 52.44 122 PRO A CA 1
ATOM 949 C C . PRO A 1 122 ? 21.950 5.483 -7.955 1.00 52.44 122 PRO A C 1
ATOM 951 O O . PRO A 1 122 ? 23.102 5.785 -7.665 1.00 52.44 122 PRO A O 1
ATOM 954 N N . ILE A 1 123 ? 21.099 6.357 -8.510 1.00 53.31 123 ILE A N 1
ATOM 955 C CA . ILE A 1 123 ? 21.507 7.694 -8.982 1.00 53.31 123 ILE A CA 1
ATOM 956 C C . ILE A 1 123 ? 21.058 8.795 -8.019 1.00 53.31 123 ILE A C 1
ATOM 958 O O . ILE A 1 123 ? 21.854 9.643 -7.633 1.00 53.31 123 ILE A O 1
ATOM 962 N N . LEU A 1 124 ? 19.786 8.791 -7.612 1.00 52.62 124 LEU A N 1
ATOM 963 C CA . LEU A 1 124 ? 19.196 9.899 -6.850 1.00 52.62 124 LEU A CA 1
ATOM 964 C C . LEU A 1 124 ? 19.094 9.630 -5.344 1.00 52.62 124 LEU A C 1
ATOM 966 O O . LEU A 1 124 ? 18.607 10.489 -4.614 1.00 52.62 124 LEU A O 1
ATOM 970 N N . ARG A 1 125 ? 19.528 8.450 -4.865 1.00 52.03 125 ARG A N 1
ATOM 971 C CA . ARG A 1 125 ? 19.439 8.022 -3.452 1.00 52.03 125 ARG A CA 1
ATOM 972 C C . ARG A 1 125 ? 18.037 8.158 -2.831 1.00 52.03 125 ARG A C 1
ATOM 974 O O . ARG A 1 125 ? 17.895 8.084 -1.611 1.00 52.03 125 ARG A O 1
ATOM 981 N N . LEU A 1 126 ? 16.991 8.325 -3.640 1.00 53.09 126 LEU A N 1
ATOM 982 C CA . LEU A 1 126 ? 15.608 8.289 -3.186 1.00 53.09 126 LEU A CA 1
ATOM 983 C C . LEU A 1 126 ? 15.289 6.818 -2.946 1.00 53.09 126 LEU A C 1
ATOM 985 O O . LEU A 1 126 ? 15.128 6.068 -3.906 1.00 53.09 126 LEU A O 1
ATOM 989 N N . ALA A 1 127 ? 15.265 6.354 -1.694 1.00 56.91 127 ALA A N 1
ATOM 990 C CA . ALA A 1 127 ? 14.863 4.971 -1.489 1.00 56.91 127 ALA A CA 1
ATOM 991 C C . ALA A 1 127 ? 13.401 4.841 -1.917 1.00 56.91 127 ALA A C 1
ATOM 993 O O . ALA A 1 127 ? 12.572 5.732 -1.712 1.00 56.91 127 ALA A O 1
ATOM 994 N N . LYS A 1 128 ? 13.104 3.734 -2.573 1.00 71.00 128 LYS A N 1
ATOM 995 C CA . LYS A 1 128 ? 11.765 3.379 -3.011 1.00 71.00 128 LYS A CA 1
ATOM 996 C C . LYS A 1 128 ? 11.397 2.130 -2.254 1.00 71.00 128 LYS A C 1
ATOM 998 O O . LYS A 1 128 ? 12.202 1.206 -2.129 1.00 71.00 128 LYS A O 1
ATOM 1003 N N . SER A 1 129 ? 10.221 2.159 -1.653 1.00 78.69 129 SER A N 1
ATOM 1004 C CA . SER A 1 129 ? 9.814 1.153 -0.691 1.00 78.69 129 SER A CA 1
ATOM 1005 C C . SER A 1 129 ? 8.583 0.405 -1.162 1.00 78.69 129 SER A C 1
ATOM 1007 O O . SER A 1 129 ? 7.735 0.925 -1.892 1.00 78.69 129 SER A O 1
ATOM 1009 N N . ALA A 1 130 ? 8.511 -0.839 -0.716 1.00 91.25 130 ALA A N 1
ATOM 1010 C CA . ALA A 1 130 ? 7.285 -1.597 -0.686 1.00 91.25 130 ALA A CA 1
ATOM 1011 C C . ALA A 1 130 ? 7.009 -2.028 0.756 1.00 91.25 130 ALA A C 1
ATOM 1013 O O . ALA A 1 130 ? 7.917 -2.124 1.586 1.00 91.25 130 ALA A O 1
ATOM 1014 N N . LEU A 1 131 ? 5.742 -2.258 1.057 1.00 93.56 131 LEU A N 1
ATOM 1015 C CA . LEU A 1 131 ? 5.293 -2.770 2.339 1.00 93.56 131 LEU A CA 1
ATOM 1016 C C . LEU A 1 131 ? 4.409 -3.979 2.084 1.00 93.56 131 LEU A C 1
ATOM 1018 O O . LEU A 1 131 ? 3.388 -3.853 1.407 1.00 93.56 131 LEU A O 1
ATOM 1022 N N . VAL A 1 132 ? 4.819 -5.122 2.624 1.00 94.94 132 VAL A N 1
ATOM 1023 C CA . VAL A 1 132 ? 4.028 -6.349 2.614 1.00 94.94 132 VAL A CA 1
ATOM 1024 C C . VAL A 1 132 ? 3.359 -6.489 3.971 1.00 94.94 132 VAL A C 1
ATOM 1026 O O . VAL A 1 132 ? 4.039 -6.537 4.993 1.00 94.94 132 VAL A O 1
ATOM 1029 N N . THR A 1 133 ? 2.035 -6.553 3.991 1.00 95.38 133 THR A N 1
ATOM 1030 C CA . THR A 1 133 ? 1.253 -6.857 5.191 1.00 95.38 133 THR A CA 1
ATOM 1031 C C . THR A 1 133 ? 0.329 -8.038 4.941 1.00 95.38 133 THR A C 1
ATOM 1033 O O . THR A 1 133 ? -0.088 -8.273 3.809 1.00 95.38 133 THR A O 1
ATOM 1036 N N . VAL A 1 134 ? 0.016 -8.803 5.986 1.00 94.56 134 VAL A N 1
ATOM 1037 C CA . VAL A 1 134 ? -0.923 -9.931 5.893 1.00 94.56 134 VAL A CA 1
ATOM 1038 C C . VAL A 1 134 ? -2.028 -9.779 6.920 1.00 94.56 134 VAL A C 1
ATOM 1040 O O . VAL A 1 134 ? -1.758 -9.488 8.085 1.00 94.56 134 VAL A O 1
ATOM 1043 N N . TYR A 1 135 ? -3.266 -9.992 6.481 1.00 93.94 135 TYR A N 1
ATOM 1044 C CA . TYR A 1 135 ? -4.464 -9.840 7.298 1.00 93.94 135 TYR A CA 1
ATOM 1045 C C . TYR A 1 135 ? -5.320 -11.108 7.264 1.00 93.94 135 TYR A C 1
ATOM 1047 O O . TYR A 1 135 ? -5.492 -11.686 6.188 1.00 93.94 135 TYR A O 1
ATOM 1055 N N . PRO A 1 136 ? -5.899 -11.529 8.397 1.00 92.19 136 PRO A N 1
ATOM 1056 C CA . PRO A 1 136 ? -6.858 -12.623 8.413 1.00 92.19 136 PRO A CA 1
ATOM 1057 C C . PRO A 1 136 ? -8.162 -12.227 7.711 1.00 92.19 136 PRO A C 1
ATOM 1059 O O . PRO A 1 136 ? -8.612 -11.080 7.780 1.00 92.19 136 PRO A O 1
ATOM 1062 N N . LEU A 1 137 ? -8.770 -13.190 7.024 1.00 90.38 137 LEU A N 1
ATOM 1063 C CA . LEU A 1 137 ? -10.113 -13.113 6.456 1.00 90.38 137 LEU A CA 1
ATOM 1064 C C . LEU A 1 137 ? -11.093 -13.951 7.299 1.00 90.38 137 LEU A C 1
ATOM 1066 O O . LEU A 1 137 ? -10.654 -14.837 8.033 1.00 90.38 137 LEU A O 1
ATOM 1070 N N . PRO A 1 138 ? -12.417 -13.717 7.187 1.00 87.69 138 PRO A N 1
ATOM 1071 C CA . PRO A 1 138 ? -13.420 -14.473 7.947 1.00 87.69 138 PRO A CA 1
ATOM 1072 C C . PRO A 1 138 ? -13.399 -15.988 7.718 1.00 87.69 138 PRO A C 1
ATOM 1074 O O . PRO A 1 138 ? -13.825 -16.743 8.581 1.00 87.69 138 PRO A O 1
ATOM 1077 N N . ASP A 1 139 ? -12.908 -16.436 6.562 1.00 87.19 139 ASP A N 1
ATOM 1078 C CA . ASP A 1 139 ? -12.835 -17.845 6.167 1.00 87.19 139 ASP A CA 1
ATOM 1079 C C . ASP A 1 139 ? -11.479 -18.492 6.499 1.00 87.19 139 ASP A C 1
ATOM 1081 O O . ASP A 1 139 ? -11.069 -19.447 5.841 1.00 87.19 139 ASP A O 1
ATOM 1085 N N . MET A 1 140 ? -10.767 -17.953 7.497 1.00 85.81 140 MET A N 1
ATOM 1086 C CA . MET A 1 140 ? -9.446 -18.400 7.969 1.00 85.81 140 MET A CA 1
ATOM 1087 C C . MET A 1 140 ? -8.303 -18.239 6.960 1.00 85.81 140 MET A C 1
ATOM 1089 O O . MET A 1 140 ? -7.144 -18.495 7.293 1.00 85.81 140 MET A O 1
ATOM 1093 N N . ARG A 1 141 ? -8.578 -17.777 5.736 1.00 90.19 141 ARG A N 1
ATOM 1094 C CA . ARG A 1 141 ? -7.519 -17.466 4.776 1.00 90.19 141 ARG A CA 1
ATOM 1095 C C . ARG A 1 141 ? -6.796 -16.191 5.175 1.00 90.19 141 ARG A C 1
ATOM 1097 O O . ARG A 1 141 ? -7.332 -15.310 5.842 1.00 90.19 141 ARG A O 1
ATOM 1104 N N . LEU A 1 142 ? -5.568 -16.070 4.695 1.00 91.88 142 LEU A N 1
ATOM 1105 C CA . LEU A 1 142 ? -4.740 -14.892 4.891 1.00 91.88 142 LEU A CA 1
ATOM 1106 C C . LEU A 1 142 ? -4.682 -14.080 3.595 1.00 91.88 142 LEU A C 1
ATOM 1108 O O . LEU A 1 142 ? -4.350 -14.605 2.535 1.00 91.88 142 LEU A O 1
ATOM 1112 N N . LEU A 1 143 ? -4.993 -12.790 3.669 1.00 93.81 143 LEU A N 1
ATOM 1113 C CA . LEU A 1 143 ? -4.832 -11.847 2.569 1.00 93.81 143 LEU A CA 1
ATOM 1114 C C . LEU A 1 143 ? -3.481 -11.152 2.680 1.00 93.81 143 LEU A C 1
ATOM 1116 O O . LEU A 1 143 ? -3.270 -10.366 3.602 1.00 93.81 143 LEU A O 1
ATOM 1120 N N . MET A 1 144 ? -2.605 -11.380 1.705 1.00 95.31 144 MET A N 1
ATOM 1121 C CA . MET A 1 144 ? -1.387 -10.595 1.544 1.00 95.31 144 MET A CA 1
ATOM 1122 C C . MET A 1 144 ? -1.687 -9.313 0.769 1.00 95.31 144 MET A C 1
ATOM 1124 O O . MET A 1 144 ? -2.361 -9.324 -0.261 1.00 95.31 144 MET A O 1
ATOM 1128 N N . VAL A 1 145 ? -1.150 -8.200 1.250 1.00 96.12 145 VAL A N 1
ATOM 1129 C CA . VAL A 1 145 ? -1.269 -6.878 0.645 1.00 96.12 145 VAL A CA 1
ATOM 1130 C C . VAL A 1 145 ? 0.128 -6.317 0.433 1.00 96.12 145 VAL A C 1
ATOM 1132 O O . VAL A 1 145 ? 0.889 -6.140 1.378 1.00 96.12 145 VAL A O 1
ATOM 1135 N N . VAL A 1 146 ? 0.457 -6.009 -0.815 1.00 95.56 146 VAL A N 1
ATOM 1136 C CA . VAL A 1 146 ? 1.713 -5.383 -1.214 1.00 95.56 146 VAL A CA 1
ATOM 1137 C C . VAL A 1 146 ? 1.417 -3.954 -1.658 1.00 95.56 146 VAL A C 1
ATOM 1139 O O . VAL A 1 146 ? 0.834 -3.734 -2.721 1.00 95.56 146 VAL A O 1
ATOM 1142 N N . ASN A 1 147 ? 1.839 -2.981 -0.854 1.00 95.12 147 ASN A N 1
ATOM 1143 C CA . ASN A 1 147 ? 1.820 -1.562 -1.197 1.00 95.12 147 ASN A CA 1
ATOM 1144 C C . ASN A 1 147 ? 3.177 -1.167 -1.791 1.00 95.12 147 ASN A C 1
ATOM 1146 O O . ASN A 1 147 ? 4.164 -1.109 -1.061 1.00 95.12 147 ASN A O 1
ATOM 1150 N N . ILE A 1 148 ? 3.236 -0.912 -3.099 1.00 91.94 148 ILE A N 1
ATOM 1151 C CA . ILE A 1 148 ? 4.481 -0.623 -3.822 1.00 91.94 148 ILE A CA 1
ATOM 1152 C C . ILE A 1 148 ? 4.563 0.840 -4.270 1.00 91.94 148 ILE A C 1
ATOM 1154 O O . ILE A 1 148 ? 3.628 1.398 -4.843 1.00 91.94 148 ILE A O 1
ATOM 1158 N N . HIS A 1 149 ? 5.733 1.447 -4.080 1.00 90.12 149 HIS A N 1
ATOM 1159 C CA . HIS A 1 149 ? 6.150 2.634 -4.814 1.00 90.12 149 HIS A CA 1
ATOM 1160 C C . HIS A 1 149 ? 7.456 2.314 -5.544 1.00 90.12 149 HIS A C 1
ATOM 1162 O O . HIS A 1 149 ? 8.537 2.412 -4.969 1.00 90.12 149 HIS A O 1
ATOM 1168 N N . ALA A 1 150 ? 7.355 1.889 -6.802 1.00 84.75 150 ALA A N 1
ATOM 1169 C CA . ALA A 1 150 ? 8.490 1.365 -7.552 1.00 84.75 150 ALA A CA 1
ATOM 1170 C C . ALA A 1 150 ? 9.486 2.466 -7.952 1.00 84.75 150 ALA A C 1
ATOM 1172 O O . ALA A 1 150 ? 9.137 3.653 -8.005 1.00 84.75 150 ALA A O 1
ATOM 1173 N N . VAL A 1 151 ? 10.724 2.072 -8.260 1.00 78.88 151 VAL A N 1
ATOM 1174 C CA . VAL A 1 151 ? 11.802 2.986 -8.667 1.00 78.88 151 VAL A CA 1
ATOM 1175 C C . VAL A 1 151 ? 11.397 3.865 -9.842 1.00 78.88 151 VAL A C 1
ATOM 1177 O O . VAL A 1 151 ? 10.826 3.388 -10.823 1.00 78.88 151 VAL A O 1
ATOM 1180 N N . ASN A 1 152 ? 11.672 5.169 -9.759 1.00 69.06 152 ASN A N 1
ATOM 1181 C CA . ASN A 1 152 ? 11.355 6.092 -10.851 1.00 69.06 152 ASN A CA 1
ATOM 1182 C C . ASN A 1 152 ? 12.547 6.228 -11.804 1.00 69.06 152 ASN A C 1
ATOM 1184 O O . ASN A 1 152 ? 12.398 5.989 -13.001 1.00 69.06 152 ASN A O 1
ATOM 1188 N N . PHE A 1 153 ? 13.748 6.467 -11.275 1.00 63.81 153 PHE A N 1
ATOM 1189 C CA . PHE A 1 153 ? 14.947 6.715 -12.078 1.00 63.81 153 PHE A CA 1
ATOM 1190 C C . PHE A 1 153 ? 15.959 5.575 -11.937 1.00 63.81 153 PHE A C 1
ATOM 1192 O O . PHE A 1 153 ? 16.605 5.405 -10.906 1.00 63.81 153 PHE A O 1
ATOM 1199 N N . SER A 1 154 ? 16.100 4.788 -13.001 1.00 65.69 154 SER A N 1
ATOM 1200 C CA . SER A 1 154 ? 17.126 3.755 -13.137 1.00 65.69 154 SER A CA 1
ATOM 1201 C C . SER A 1 154 ? 17.690 3.787 -14.554 1.00 65.69 154 SER A C 1
ATOM 1203 O O . SER A 1 154 ? 16.932 3.991 -15.505 1.00 65.69 154 SER A O 1
ATOM 1205 N N . LEU A 1 155 ? 18.996 3.558 -14.711 1.00 63.81 155 LEU A N 1
ATOM 1206 C CA . LEU A 1 155 ? 19.560 3.228 -16.021 1.00 63.81 155 LEU A CA 1
ATOM 1207 C C . LEU A 1 155 ? 19.069 1.825 -16.387 1.00 63.81 155 LEU A C 1
ATOM 1209 O O . LEU A 1 155 ? 19.355 0.861 -15.682 1.00 63.81 155 LEU A O 1
ATOM 1213 N N . GLY A 1 156 ? 18.263 1.724 -17.444 1.00 71.31 156 GLY A N 1
ATOM 1214 C CA . GLY A 1 156 ? 17.679 0.455 -17.881 1.00 71.31 156 GLY A CA 1
ATOM 1215 C C . GLY A 1 156 ? 16.562 -0.094 -16.978 1.00 71.31 156 GLY A C 1
ATOM 1216 O O . GLY A 1 156 ? 16.057 0.569 -16.064 1.00 71.31 156 GLY A O 1
ATOM 1217 N N . VAL A 1 157 ? 16.135 -1.323 -17.288 1.00 83.44 157 VAL A N 1
ATOM 1218 C CA . VAL A 1 157 ? 15.007 -2.028 -16.643 1.00 83.44 157 VAL A CA 1
ATOM 1219 C C . VAL A 1 157 ? 15.453 -2.992 -15.535 1.00 83.44 157 VAL A C 1
ATOM 1221 O O . VAL A 1 157 ? 14.619 -3.513 -14.798 1.00 83.44 157 VAL A O 1
ATOM 1224 N N . ASP A 1 158 ? 16.754 -3.212 -15.369 1.00 83.12 158 ASP A N 1
ATOM 1225 C CA . ASP A 1 158 ? 17.268 -4.257 -14.477 1.00 83.12 158 ASP A CA 1
ATOM 1226 C C . ASP A 1 158 ? 17.040 -3.922 -13.008 1.00 83.12 158 ASP A C 1
ATOM 1228 O O . ASP A 1 158 ? 16.545 -4.759 -12.264 1.00 83.12 158 ASP A O 1
ATOM 1232 N N . VAL A 1 159 ? 17.311 -2.680 -12.594 1.00 81.81 159 VAL A N 1
ATOM 1233 C CA . VAL A 1 159 ? 17.028 -2.206 -11.224 1.00 81.81 159 VAL A CA 1
ATOM 1234 C C . VAL A 1 159 ? 15.533 -2.304 -10.921 1.00 81.81 159 VAL A C 1
ATOM 1236 O O . VAL A 1 159 ? 15.141 -2.744 -9.845 1.00 81.81 159 VAL A O 1
ATOM 1239 N N . TYR A 1 160 ? 14.693 -1.945 -11.896 1.00 84.19 160 TYR A N 1
ATOM 1240 C CA . TYR A 1 160 ? 13.242 -2.072 -11.782 1.00 84.19 160 TYR A CA 1
ATOM 1241 C C . TYR A 1 160 ? 12.816 -3.531 -11.586 1.00 84.19 160 TYR A C 1
ATOM 1243 O O . TYR A 1 160 ? 12.003 -3.823 -10.718 1.00 84.19 160 TYR A O 1
ATOM 1251 N N . SER A 1 161 ? 13.390 -4.450 -12.364 1.00 86.56 161 SER A N 1
ATOM 1252 C CA . SER A 1 161 ? 13.064 -5.878 -12.293 1.00 86.56 161 SER A CA 1
ATOM 1253 C C . SER A 1 161 ? 13.582 -6.511 -10.999 1.00 86.56 161 SER A C 1
ATOM 1255 O O . SER A 1 161 ? 12.850 -7.252 -10.353 1.00 86.56 161 SER A O 1
ATOM 1257 N N . LYS A 1 162 ? 14.803 -6.161 -10.570 1.00 85.62 162 LYS A N 1
ATOM 1258 C CA . LYS A 1 162 ? 15.399 -6.612 -9.303 1.00 85.62 162 LYS A CA 1
ATOM 1259 C C . LYS A 1 162 ? 14.577 -6.179 -8.092 1.00 85.62 162 LYS A C 1
ATOM 1261 O O . LYS A 1 162 ? 14.392 -6.987 -7.193 1.00 85.62 162 LYS A O 1
ATOM 1266 N N . GLN A 1 163 ? 14.008 -4.969 -8.104 1.00 85.06 163 GLN A N 1
ATOM 1267 C CA . GLN A 1 163 ? 13.117 -4.504 -7.034 1.00 85.06 163 GLN A CA 1
ATOM 1268 C C . GLN A 1 163 ? 11.875 -5.400 -6.863 1.00 85.06 163 GLN A C 1
ATOM 1270 O O . GLN A 1 163 ? 11.331 -5.496 -5.763 1.00 85.06 163 GLN A O 1
ATOM 1275 N N . LEU A 1 164 ? 11.403 -6.043 -7.935 1.00 89.31 164 LEU A N 1
ATOM 1276 C CA . LEU A 1 164 ? 10.241 -6.928 -7.872 1.00 89.31 164 LEU A CA 1
ATOM 1277 C C . LEU A 1 164 ? 10.580 -8.304 -7.283 1.00 89.31 164 LEU A C 1
ATOM 1279 O O . LEU A 1 164 ? 9.678 -8.946 -6.752 1.00 89.31 164 LEU A O 1
ATOM 1283 N N . LEU A 1 165 ? 11.845 -8.746 -7.322 1.00 89.69 165 LEU A N 1
ATOM 1284 C CA . LEU A 1 165 ? 12.235 -10.093 -6.880 1.00 89.69 165 LEU A CA 1
ATOM 1285 C C . LEU A 1 165 ? 11.893 -10.359 -5.404 1.00 89.69 165 LEU A C 1
ATOM 1287 O O . LEU A 1 165 ? 11.157 -11.312 -5.162 1.00 89.69 165 LEU A O 1
ATOM 1291 N N . PRO A 1 166 ? 12.258 -9.496 -4.428 1.00 89.38 166 PRO A N 1
ATOM 1292 C CA . PRO A 1 166 ? 11.897 -9.738 -3.031 1.00 89.38 166 PRO A CA 1
ATOM 1293 C C . PRO A 1 166 ? 10.384 -9.748 -2.795 1.00 89.38 166 PRO A C 1
ATOM 1295 O O . PRO A 1 166 ? 9.912 -10.377 -1.856 1.00 89.38 166 PRO A O 1
ATOM 1298 N N . ILE A 1 167 ? 9.604 -9.048 -3.629 1.00 92.00 167 ILE A N 1
ATOM 1299 C CA . ILE A 1 167 ? 8.138 -9.104 -3.569 1.00 92.00 167 ILE A CA 1
ATOM 1300 C C . ILE A 1 167 ? 7.648 -10.459 -4.084 1.00 92.00 167 ILE A C 1
ATOM 1302 O O . ILE A 1 167 ? 6.772 -11.059 -3.467 1.00 92.00 167 ILE A O 1
ATOM 1306 N N . GLY A 1 168 ? 8.212 -10.934 -5.197 1.00 92.56 168 GLY A N 1
ATOM 1307 C CA . GLY A 1 168 ? 7.933 -12.259 -5.744 1.00 92.56 168 GLY A CA 1
ATOM 1308 C C . GLY A 1 168 ? 8.214 -13.361 -4.731 1.00 92.56 168 GLY A C 1
ATOM 1309 O O . GLY A 1 168 ? 7.360 -14.216 -4.529 1.00 92.56 168 GLY A O 1
ATOM 1310 N N . ASP A 1 169 ? 9.331 -13.270 -4.008 1.00 91.94 169 ASP A N 1
ATOM 1311 C CA . ASP A 1 169 ? 9.675 -14.218 -2.945 1.00 91.94 169 ASP A CA 1
ATOM 1312 C C . ASP A 1 169 ? 8.614 -14.242 -1.837 1.00 91.94 169 ASP A C 1
ATOM 1314 O O . ASP A 1 169 ? 8.225 -15.315 -1.385 1.00 91.94 169 ASP A O 1
ATOM 1318 N N . GLN A 1 170 ? 8.092 -13.084 -1.410 1.00 91.94 170 GLN A N 1
ATOM 1319 C CA . GLN A 1 170 ? 7.000 -13.049 -0.426 1.00 91.94 170 GLN A CA 1
ATOM 1320 C C . GLN A 1 170 ? 5.725 -13.697 -0.976 1.00 91.94 170 GLN A C 1
ATOM 1322 O O . GLN A 1 170 ? 5.103 -14.503 -0.289 1.00 91.94 170 GLN A O 1
ATOM 1327 N N . ILE A 1 171 ? 5.351 -13.372 -2.217 1.00 93.12 171 ILE A N 1
ATOM 1328 C CA . ILE A 1 171 ? 4.143 -13.909 -2.854 1.00 93.12 171 ILE A CA 1
ATOM 1329 C C . ILE A 1 171 ? 4.245 -15.429 -3.036 1.00 93.12 171 ILE A C 1
ATOM 1331 O O . ILE A 1 171 ? 3.281 -16.134 -2.755 1.00 93.12 171 ILE A O 1
ATOM 1335 N N . ALA A 1 172 ? 5.404 -15.944 -3.449 1.00 91.94 172 ALA A N 1
ATOM 1336 C CA . ALA A 1 172 ? 5.624 -17.369 -3.690 1.00 91.94 172 ALA A CA 1
ATOM 1337 C C . ALA A 1 172 ? 5.473 -18.231 -2.423 1.00 91.94 172 ALA A C 1
ATOM 1339 O O . ALA A 1 172 ? 5.082 -19.391 -2.515 1.00 91.94 172 ALA A O 1
ATOM 1340 N N . HIS A 1 173 ? 5.739 -17.665 -1.241 1.00 91.06 173 HIS A N 1
ATOM 1341 C CA . HIS A 1 173 ? 5.575 -18.352 0.044 1.00 91.06 173 HIS A CA 1
ATOM 1342 C C . HIS A 1 173 ? 4.184 -18.162 0.672 1.00 91.06 173 HIS A C 1
ATOM 1344 O O . HIS A 1 173 ? 3.946 -18.637 1.782 1.00 91.06 173 HIS A O 1
ATOM 1350 N N . HIS A 1 174 ? 3.256 -17.477 -0.004 1.00 91.50 174 HIS A N 1
ATOM 1351 C CA . HIS A 1 174 ? 1.914 -17.196 0.503 1.00 91.50 174 HIS A CA 1
ATOM 1352 C C . HIS A 1 174 ? 0.841 -17.964 -0.266 1.00 91.50 174 HIS A C 1
ATOM 1354 O O . HIS A 1 174 ? 0.665 -17.780 -1.466 1.00 91.50 174 HIS A O 1
ATOM 1360 N N . SER A 1 175 ? 0.067 -18.792 0.437 1.00 89.19 175 SER A N 1
ATOM 1361 C CA . SER A 1 175 ? -0.965 -19.641 -0.183 1.00 89.19 175 SER A CA 1
ATOM 1362 C C . SER A 1 175 ? -2.347 -18.983 -0.294 1.00 89.19 175 SER A C 1
ATOM 1364 O O . SER A 1 175 ? -3.272 -19.574 -0.849 1.00 89.19 175 SER A O 1
ATOM 1366 N N . GLY A 1 176 ? -2.531 -17.788 0.272 1.00 90.94 176 GLY A N 1
ATOM 1367 C CA . GLY A 1 176 ? -3.813 -17.084 0.274 1.00 90.94 176 GLY A CA 1
ATOM 1368 C C . GLY A 1 176 ? -3.960 -16.065 -0.863 1.00 90.94 176 GLY A C 1
ATOM 1369 O O . GLY A 1 176 ? -3.070 -15.907 -1.698 1.00 90.94 176 GLY A O 1
ATOM 1370 N N . PRO A 1 177 ? -5.077 -15.317 -0.906 1.00 92.38 177 PRO A N 1
ATOM 1371 C CA . PRO A 1 177 ? -5.229 -14.221 -1.855 1.00 92.38 177 PRO A CA 1
ATOM 1372 C C . PRO A 1 177 ? -4.146 -13.148 -1.684 1.00 92.38 177 PRO A C 1
ATOM 1374 O O . PRO A 1 177 ? -3.682 -12.881 -0.572 1.00 92.38 177 PRO A O 1
ATOM 1377 N N . VAL A 1 178 ? -3.809 -12.483 -2.792 1.00 93.81 178 VAL A N 1
ATOM 1378 C CA . VAL A 1 178 ? -2.824 -11.395 -2.844 1.00 93.81 178 VAL A CA 1
ATOM 1379 C C . VAL A 1 178 ? -3.433 -10.177 -3.523 1.00 93.81 178 VAL A C 1
ATOM 1381 O O . VAL A 1 178 ? -4.014 -10.278 -4.604 1.00 93.81 178 VAL A O 1
ATOM 1384 N N . ILE A 1 179 ? -3.244 -9.011 -2.916 1.00 93.81 179 ILE A N 1
ATOM 1385 C CA . ILE A 1 179 ? -3.471 -7.700 -3.518 1.00 93.81 179 ILE A CA 1
ATOM 1386 C C . ILE A 1 179 ? -2.117 -7.009 -3.666 1.00 93.81 179 ILE A C 1
ATOM 1388 O O . ILE A 1 179 ? -1.476 -6.699 -2.670 1.00 93.81 179 ILE A O 1
ATOM 1392 N N . MET A 1 180 ? -1.696 -6.717 -4.894 1.00 93.62 180 MET A N 1
ATOM 1393 C CA . MET A 1 180 ? -0.506 -5.913 -5.172 1.00 93.62 180 MET A CA 1
ATOM 1394 C C . MET A 1 180 ? -0.909 -4.606 -5.847 1.00 93.62 180 MET A C 1
ATOM 1396 O O . MET A 1 180 ? -1.535 -4.592 -6.909 1.00 93.62 180 MET A O 1
ATOM 1400 N N . ALA A 1 181 ? -0.552 -3.487 -5.227 1.00 92.44 181 ALA A N 1
ATOM 1401 C CA . ALA A 1 181 ? -1.120 -2.196 -5.563 1.00 92.44 181 ALA A CA 1
ATOM 1402 C C . ALA A 1 181 ? -0.181 -1.040 -5.236 1.00 92.44 181 ALA A C 1
ATOM 1404 O O . ALA A 1 181 ? 0.566 -1.084 -4.263 1.00 92.44 181 ALA A O 1
ATOM 1405 N N . GLY A 1 182 ? -0.286 0.033 -6.012 1.00 90.31 182 GLY A N 1
ATOM 1406 C CA . GLY A 1 182 ? 0.401 1.283 -5.726 1.00 90.31 182 GLY A CA 1
ATOM 1407 C C . GLY A 1 182 ? 0.889 1.972 -6.986 1.00 90.31 182 GLY A C 1
ATOM 1408 O O . GLY A 1 182 ? 0.299 1.847 -8.065 1.00 90.31 182 GLY A O 1
ATOM 1409 N N . ASP A 1 183 ? 1.978 2.714 -6.843 1.00 88.00 183 ASP A N 1
ATOM 1410 C CA . ASP A 1 183 ? 2.624 3.401 -7.947 1.00 88.00 183 ASP A CA 1
ATOM 1411 C C . ASP A 1 183 ? 3.750 2.533 -8.509 1.00 88.00 183 ASP A C 1
ATOM 1413 O O . ASP A 1 183 ? 4.880 2.510 -8.019 1.00 88.00 183 ASP A O 1
ATOM 1417 N N . PHE A 1 184 ? 3.414 1.795 -9.563 1.00 87.56 184 PHE A N 1
ATOM 1418 C CA . PHE A 1 184 ? 4.330 0.882 -10.232 1.00 87.56 184 PHE A CA 1
ATOM 1419 C C . PHE A 1 184 ? 5.401 1.577 -11.076 1.00 87.56 184 PHE A C 1
ATOM 1421 O O . PHE A 1 184 ? 6.249 0.866 -11.604 1.00 87.56 184 PHE A O 1
ATOM 1428 N N . ASN A 1 185 ? 5.356 2.903 -11.288 1.00 84.12 185 ASN A N 1
ATOM 1429 C CA . ASN A 1 185 ? 6.303 3.647 -12.139 1.00 84.12 185 ASN A CA 1
ATOM 1430 C C . ASN A 1 185 ? 6.656 2.959 -13.485 1.00 84.12 185 ASN A C 1
ATOM 1432 O O . ASN A 1 185 ? 7.770 3.070 -14.007 1.00 84.12 185 ASN A O 1
ATOM 1436 N N . ALA A 1 186 ? 5.686 2.252 -14.078 1.00 84.06 186 ALA A N 1
ATOM 1437 C CA . ALA A 1 186 ? 5.835 1.491 -15.319 1.00 84.06 186 ALA A CA 1
ATOM 1438 C C . ALA A 1 186 ? 5.479 2.346 -16.550 1.00 84.06 186 ALA A C 1
ATOM 1440 O O . ALA A 1 186 ? 4.541 2.055 -17.281 1.00 84.06 186 ALA A O 1
ATOM 1441 N N . TRP A 1 187 ? 6.171 3.466 -16.749 1.00 80.81 187 TRP A N 1
ATOM 1442 C CA . TRP A 1 187 ? 5.854 4.432 -17.814 1.00 80.81 187 TRP A CA 1
ATOM 1443 C C . TRP A 1 187 ? 6.482 4.091 -19.178 1.00 80.81 187 TRP A C 1
ATOM 1445 O O . TRP A 1 187 ? 6.064 4.641 -20.196 1.00 80.81 187 TRP A O 1
ATOM 1455 N N . SER A 1 188 ? 7.460 3.180 -19.224 1.00 84.00 188 SER A N 1
ATOM 1456 C CA . SER A 1 188 ? 8.130 2.743 -20.457 1.00 84.00 188 SER A CA 1
ATOM 1457 C C . SER A 1 188 ? 7.726 1.325 -20.865 1.00 84.00 188 SER A C 1
ATOM 1459 O O . SER A 1 188 ? 7.384 0.499 -20.017 1.00 84.00 188 SER A O 1
ATOM 1461 N N . ARG A 1 189 ? 7.818 1.010 -22.168 1.00 87.12 189 ARG A N 1
ATOM 1462 C CA . ARG A 1 189 ? 7.553 -0.348 -22.686 1.00 87.12 189 ARG A CA 1
ATOM 1463 C C . ARG A 1 189 ? 8.382 -1.432 -21.969 1.00 87.12 189 ARG A C 1
ATOM 1465 O O . ARG A 1 189 ? 7.780 -2.423 -21.565 1.00 87.12 189 ARG A O 1
ATOM 1472 N N . PRO A 1 190 ? 9.701 -1.268 -21.729 1.00 89.00 190 PRO A N 1
ATOM 1473 C CA . PRO A 1 190 ? 10.475 -2.262 -20.983 1.00 89.00 190 PRO A CA 1
ATOM 1474 C C . PRO A 1 190 ? 9.949 -2.506 -19.564 1.00 89.00 190 PRO A C 1
ATOM 1476 O O . PRO A 1 190 ? 9.772 -3.655 -19.172 1.00 89.00 190 PRO A O 1
ATOM 1479 N N . ARG A 1 191 ? 9.628 -1.446 -18.809 1.00 87.81 191 ARG A N 1
ATOM 1480 C CA . ARG A 1 191 ? 9.110 -1.579 -17.434 1.00 87.81 191 ARG A CA 1
ATOM 1481 C C . ARG A 1 191 ? 7.728 -2.212 -17.392 1.00 87.81 191 ARG A C 1
ATOM 1483 O O . ARG A 1 191 ? 7.448 -3.043 -16.539 1.00 87.81 191 ARG A O 1
ATOM 1490 N N . MET A 1 192 ? 6.883 -1.852 -18.348 1.00 88.50 192 MET A N 1
ATOM 1491 C CA . MET A 1 192 ? 5.577 -2.474 -18.543 1.00 88.50 192 MET A CA 1
ATOM 1492 C C . MET A 1 192 ? 5.696 -3.973 -18.813 1.00 88.50 192 MET A C 1
ATOM 1494 O O . MET A 1 192 ? 4.982 -4.766 -18.206 1.00 88.50 192 MET A O 1
ATOM 1498 N N . ASN A 1 193 ? 6.625 -4.368 -19.685 1.00 90.75 193 ASN A N 1
ATOM 1499 C CA . ASN A 1 193 ? 6.880 -5.771 -19.989 1.00 90.75 193 ASN A CA 1
ATOM 1500 C C . ASN A 1 193 ? 7.419 -6.527 -18.771 1.00 90.75 193 ASN A C 1
ATOM 1502 O O . ASN A 1 193 ? 6.971 -7.644 -18.523 1.00 90.75 193 ASN A O 1
ATOM 1506 N N . ALA A 1 194 ? 8.326 -5.917 -18.000 1.00 90.44 194 ALA A N 1
ATOM 1507 C CA . ALA A 1 194 ? 8.832 -6.484 -16.753 1.00 90.44 194 ALA A CA 1
ATOM 1508 C C . ALA A 1 194 ? 7.705 -6.681 -15.725 1.00 90.44 194 ALA A C 1
ATOM 1510 O O . ALA A 1 194 ? 7.555 -7.774 -15.189 1.00 90.44 194 ALA A O 1
ATOM 1511 N N . LEU A 1 195 ? 6.848 -5.673 -15.530 1.00 90.12 195 LEU A N 1
ATOM 1512 C CA . LEU A 1 195 ? 5.699 -5.764 -14.628 1.00 90.12 195 LEU A CA 1
ATOM 1513 C C . LEU A 1 195 ? 4.708 -6.852 -15.060 1.00 90.12 195 LEU A C 1
ATOM 1515 O O . LEU A 1 195 ? 4.239 -7.616 -14.225 1.00 90.12 195 LEU A O 1
ATOM 1519 N N . TYR A 1 196 ? 4.385 -6.947 -16.352 1.00 91.31 196 TYR A N 1
ATOM 1520 C CA . TYR A 1 196 ? 3.492 -7.999 -16.840 1.00 91.31 196 TYR A CA 1
ATOM 1521 C C . TYR A 1 196 ? 4.119 -9.388 -16.762 1.00 91.31 196 TYR A C 1
ATOM 1523 O O . TYR A 1 196 ? 3.397 -10.354 -16.538 1.00 91.31 196 TYR A O 1
ATOM 1531 N N . ARG A 1 197 ? 5.436 -9.509 -16.960 1.00 93.31 197 ARG A N 1
ATOM 1532 C CA . ARG A 1 197 ? 6.148 -10.775 -16.771 1.00 93.31 197 ARG A CA 1
ATOM 1533 C C . ARG A 1 197 ? 6.056 -11.217 -15.313 1.00 93.31 197 ARG A C 1
ATOM 1535 O O . ARG A 1 197 ? 5.542 -12.301 -15.072 1.00 93.31 197 ARG A O 1
ATOM 1542 N N . PHE A 1 198 ? 6.411 -10.333 -14.383 1.00 93.25 198 PHE A N 1
ATOM 1543 C CA . PHE A 1 198 ? 6.270 -10.565 -12.948 1.00 93.25 198 PHE A CA 1
ATOM 1544 C C . PHE A 1 198 ? 4.834 -10.947 -12.566 1.00 93.25 198 PHE A C 1
ATOM 1546 O O . PHE A 1 198 ? 4.607 -11.940 -11.885 1.00 93.25 198 PHE A O 1
ATOM 1553 N N . ALA A 1 199 ? 3.840 -10.194 -13.052 1.00 91.88 199 ALA A N 1
ATOM 1554 C CA . ALA A 1 199 ? 2.439 -10.484 -12.770 1.00 91.88 199 ALA A CA 1
ATOM 1555 C C . ALA A 1 199 ? 2.029 -11.878 -13.268 1.00 91.88 199 ALA A C 1
ATOM 1557 O O . ALA A 1 199 ? 1.340 -12.588 -12.547 1.00 91.88 199 ALA A O 1
ATOM 1558 N N . ARG A 1 200 ? 2.477 -12.297 -14.460 1.00 92.25 200 ARG A N 1
ATOM 1559 C CA . ARG A 1 200 ? 2.213 -13.651 -14.972 1.00 92.25 200 ARG A CA 1
ATOM 1560 C C . ARG A 1 200 ? 2.898 -14.732 -14.141 1.00 92.25 200 ARG A C 1
ATOM 1562 O O . ARG A 1 200 ? 2.241 -15.708 -13.807 1.00 92.25 200 ARG A O 1
ATOM 1569 N N . GLU A 1 201 ? 4.175 -14.554 -13.808 1.00 93.38 201 GLU A N 1
ATOM 1570 C CA . GLU A 1 201 ? 4.945 -15.498 -12.981 1.00 93.38 201 GLU A CA 1
ATOM 1571 C C . GLU A 1 201 ? 4.287 -15.698 -11.611 1.00 93.38 201 GLU A C 1
ATOM 1573 O O . GLU A 1 201 ? 4.160 -16.822 -11.140 1.00 93.38 201 GLU A O 1
ATOM 1578 N N . MET A 1 202 ? 3.772 -14.620 -11.019 1.00 93.38 202 MET A N 1
ATOM 1579 C CA . MET A 1 202 ? 3.058 -14.643 -9.742 1.00 93.38 202 MET A CA 1
ATOM 1580 C C . MET A 1 202 ? 1.554 -14.936 -9.880 1.00 93.38 202 MET A C 1
ATOM 1582 O O . MET A 1 202 ? 0.814 -14.780 -8.915 1.00 93.38 202 MET A O 1
ATOM 1586 N N . SER A 1 203 ? 1.063 -15.304 -11.071 1.00 92.38 203 SER A N 1
ATOM 1587 C CA . SER A 1 203 ? -0.364 -15.555 -11.364 1.00 92.38 203 SER A CA 1
ATOM 1588 C C . SER A 1 203 ? -1.329 -14.396 -11.036 1.00 92.38 203 SER A C 1
ATOM 1590 O O . SER A 1 203 ? -2.544 -14.579 -10.911 1.00 92.38 203 SER A O 1
ATOM 1592 N N . LEU A 1 204 ? -0.815 -13.172 -10.943 1.00 90.69 204 LEU A N 1
ATOM 1593 C CA . LEU A 1 204 ? -1.581 -11.959 -10.700 1.00 90.69 204 LEU A CA 1
ATOM 1594 C C . LEU A 1 204 ? -2.331 -11.503 -11.958 1.00 90.69 204 LEU A C 1
ATOM 1596 O O . LEU A 1 204 ? -1.803 -11.490 -13.072 1.00 90.69 204 LEU A O 1
ATOM 1600 N N . ARG A 1 205 ? -3.561 -11.025 -11.768 1.00 88.69 205 ARG A N 1
ATOM 1601 C CA . ARG A 1 205 ? -4.403 -10.444 -12.820 1.00 88.69 205 ARG A CA 1
ATOM 1602 C C . ARG A 1 205 ? -4.556 -8.943 -12.615 1.00 88.69 205 ARG A C 1
ATOM 1604 O O . ARG A 1 205 ? -4.904 -8.498 -11.524 1.00 88.69 205 ARG A O 1
ATOM 1611 N N . GLU A 1 206 ? -4.324 -8.163 -13.669 1.00 86.25 206 GLU A N 1
ATOM 1612 C CA . GLU A 1 206 ? -4.558 -6.716 -13.643 1.00 86.25 206 GLU A CA 1
ATOM 1613 C C . GLU A 1 206 ? -6.060 -6.420 -13.512 1.00 86.25 206 GLU A C 1
ATOM 1615 O O . GLU A 1 206 ? -6.877 -6.923 -14.285 1.00 86.25 206 GLU A O 1
ATOM 1620 N N . VAL A 1 207 ? -6.425 -5.551 -12.572 1.00 82.12 207 VAL A N 1
ATOM 1621 C CA . VAL A 1 207 ? -7.775 -4.994 -12.468 1.00 82.12 207 VAL A CA 1
ATOM 1622 C C . VAL A 1 207 ? -7.799 -3.653 -13.181 1.00 82.12 207 VAL A C 1
ATOM 1624 O O . VAL A 1 207 ? -7.060 -2.724 -12.845 1.00 82.12 207 VAL A O 1
ATOM 1627 N N . ARG A 1 208 ? -8.681 -3.531 -14.173 1.00 67.69 208 ARG A N 1
ATOM 1628 C CA . ARG A 1 208 ? -8.873 -2.279 -14.904 1.00 67.69 208 ARG A CA 1
ATOM 1629 C C . ARG A 1 208 ? -9.879 -1.393 -14.181 1.00 67.69 208 ARG A C 1
ATOM 1631 O O . ARG A 1 208 ? -11.032 -1.767 -13.992 1.00 67.69 208 ARG A O 1
ATOM 1638 N N . PHE A 1 209 ? -9.454 -0.182 -13.839 1.00 62.47 209 PHE A N 1
ATOM 1639 C CA . PHE A 1 209 ? -10.361 0.867 -13.390 1.00 62.47 209 PHE A CA 1
ATOM 1640 C C . PHE A 1 209 ? -11.045 1.506 -14.598 1.00 62.47 209 PHE A C 1
ATOM 1642 O O . PHE A 1 209 ? -10.369 2.027 -15.488 1.00 62.47 209 PHE A O 1
ATOM 1649 N N . PHE A 1 210 ? -12.376 1.531 -14.616 1.00 45.94 210 PHE A N 1
ATOM 1650 C CA . PHE A 1 210 ? -13.106 2.356 -15.573 1.00 45.94 210 PHE A CA 1
ATOM 1651 C C . PHE A 1 210 ? -12.841 3.839 -15.267 1.00 45.94 210 PHE A C 1
ATOM 1653 O O . PHE A 1 210 ? -13.336 4.387 -14.285 1.00 45.94 210 PHE A O 1
ATOM 1660 N N . ARG A 1 211 ? -12.030 4.504 -16.100 1.00 49.84 211 ARG A N 1
ATOM 1661 C CA . ARG A 1 211 ? -11.889 5.969 -16.095 1.00 49.84 211 ARG A CA 1
ATOM 1662 C C . ARG A 1 211 ? -12.963 6.573 -16.993 1.00 49.84 211 ARG A C 1
ATOM 1664 O O . ARG A 1 211 ? -12.910 6.380 -18.204 1.00 49.84 211 ARG A O 1
ATOM 1671 N N . ARG A 1 212 ? -13.828 7.431 -16.442 1.00 35.28 212 ARG A N 1
ATOM 1672 C CA . ARG A 1 212 ? -14.369 8.550 -17.229 1.00 35.28 212 ARG A CA 1
ATOM 1673 C C . ARG A 1 212 ? -13.227 9.555 -17.417 1.00 35.28 212 ARG A C 1
ATOM 1675 O O . ARG A 1 212 ? -12.844 10.246 -16.482 1.00 35.28 212 ARG A O 1
ATOM 1682 N N . SER A 1 213 ? -12.638 9.547 -18.616 1.00 39.28 213 SER A N 1
ATOM 1683 C CA . SER A 1 213 ? -11.904 10.659 -19.250 1.00 39.28 213 SER A CA 1
ATOM 1684 C C . SER A 1 213 ? -10.802 11.366 -18.433 1.00 39.28 213 SER A C 1
ATOM 1686 O O . SER A 1 213 ? -11.058 12.314 -17.700 1.00 39.28 213 SER A O 1
ATOM 1688 N N . ALA A 1 214 ? -9.529 11.020 -18.674 1.00 42.53 214 ALA A N 1
ATOM 1689 C CA . ALA A 1 214 ? -8.450 12.016 -18.577 1.00 42.53 214 ALA A CA 1
ATOM 1690 C C . ALA A 1 214 ? -7.345 11.740 -19.626 1.00 42.53 214 ALA A C 1
ATOM 1692 O O . ALA A 1 214 ? -7.142 10.573 -19.965 1.00 42.53 214 ALA A O 1
ATOM 1693 N N . PRO A 1 215 ? -6.632 12.763 -20.140 1.00 35.91 215 PRO A N 1
ATOM 1694 C CA . PRO A 1 215 ? -5.790 12.623 -21.332 1.00 35.91 215 PRO A CA 1
ATOM 1695 C C . PRO A 1 215 ? -4.489 11.838 -21.073 1.00 35.91 215 PRO A C 1
ATOM 1697 O O . PRO A 1 215 ? -4.027 11.782 -19.929 1.00 35.91 215 PRO A O 1
ATOM 1700 N N . PRO A 1 216 ? -3.857 11.281 -22.125 1.00 38.47 216 PRO A N 1
ATOM 1701 C CA . PRO A 1 216 ? -2.862 10.207 -22.027 1.00 38.47 216 PRO A CA 1
ATOM 1702 C C . PRO A 1 216 ? -1.426 10.666 -21.738 1.00 38.47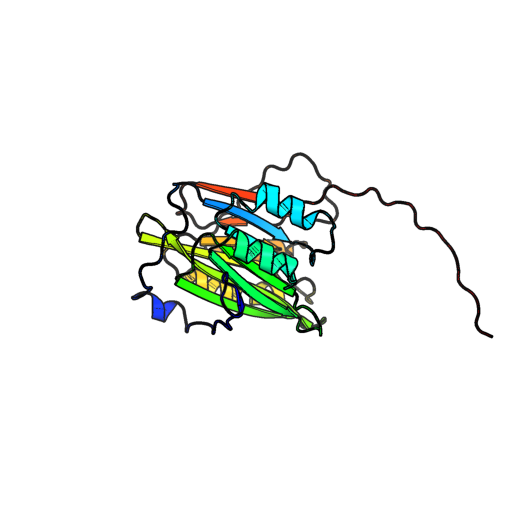 216 PRO A C 1
ATOM 1704 O O . PRO A 1 216 ? -0.503 9.861 -21.767 1.00 38.47 216 PRO A O 1
ATOM 1707 N N . ARG A 1 217 ? -1.194 11.949 -21.461 1.00 32.97 217 ARG A N 1
ATOM 1708 C CA . ARG A 1 217 ? 0.164 12.479 -21.302 1.00 32.97 217 ARG A CA 1
ATOM 1709 C C . ARG A 1 217 ? 0.429 12.734 -19.817 1.00 32.97 217 ARG A C 1
ATOM 1711 O O . ARG A 1 217 ? -0.238 13.580 -19.224 1.00 32.97 217 ARG A O 1
ATOM 1718 N N . PHE A 1 218 ? 1.376 11.978 -19.259 1.00 34.03 218 PHE A N 1
ATOM 1719 C CA . PHE A 1 218 ? 2.027 12.130 -17.945 1.00 34.03 218 PHE A CA 1
ATOM 1720 C C . PHE A 1 218 ? 1.519 11.380 -16.702 1.00 34.03 218 PHE A C 1
ATOM 1722 O O . PHE A 1 218 ? 2.139 11.500 -15.652 1.00 34.03 218 PHE A O 1
ATOM 1729 N N . TRP A 1 219 ? 0.488 10.538 -16.792 1.00 31.09 219 TRP A N 1
ATOM 1730 C CA . TRP A 1 219 ? 0.121 9.657 -15.674 1.00 31.09 219 TRP A CA 1
ATOM 1731 C C . TRP A 1 219 ? 0.233 8.203 -16.108 1.00 31.09 219 TRP A C 1
ATOM 1733 O O . TRP A 1 219 ? -0.639 7.722 -16.836 1.00 31.09 219 TRP A O 1
ATOM 1743 N N . SER A 1 220 ? 1.260 7.492 -15.631 1.00 40.84 220 SER A N 1
ATOM 1744 C CA . SER A 1 220 ? 1.155 6.035 -15.582 1.00 40.84 220 SER A CA 1
ATOM 1745 C C . SER A 1 220 ? -0.050 5.727 -14.686 1.00 40.84 220 SER A C 1
ATOM 1747 O O . SER A 1 220 ? -0.143 6.282 -13.585 1.00 40.84 220 SER A O 1
ATOM 1749 N N . PRO A 1 221 ? -1.067 4.986 -15.158 1.00 47.75 221 PRO A N 1
ATOM 1750 C CA . PRO A 1 221 ? -2.153 4.593 -14.279 1.00 47.75 221 PRO A CA 1
ATOM 1751 C C . PRO A 1 221 ? -1.525 3.844 -13.103 1.00 47.75 221 PRO A C 1
ATOM 1753 O O . PRO A 1 221 ? -0.723 2.944 -13.326 1.00 47.75 221 PRO A O 1
ATOM 1756 N N . ALA A 1 222 ? -1.864 4.218 -11.866 1.00 50.50 222 ALA A N 1
ATOM 1757 C CA . ALA A 1 222 ? -1.647 3.315 -10.744 1.00 50.50 222 ALA A CA 1
ATOM 1758 C C . ALA A 1 222 ? -2.366 2.016 -11.121 1.00 50.50 222 ALA A C 1
ATOM 1760 O O . ALA A 1 222 ? -3.584 2.017 -11.335 1.00 50.50 222 ALA A O 1
ATOM 1761 N N . ARG A 1 223 ? -1.584 0.970 -11.372 1.00 64.19 223 ARG A N 1
ATOM 1762 C CA . ARG A 1 223 ? -2.103 -0.343 -11.742 1.00 64.19 223 ARG A CA 1
ATOM 1763 C C . ARG A 1 223 ? -2.481 -1.066 -10.466 1.00 64.19 223 ARG A C 1
ATOM 1765 O O . ARG A 1 223 ? -2.140 -0.636 -9.368 1.00 64.19 223 ARG A O 1
ATOM 1772 N N . PHE A 1 224 ? -3.252 -2.120 -10.606 1.00 69.25 224 PHE A N 1
ATOM 1773 C CA . PHE A 1 224 ? -3.658 -2.946 -9.488 1.00 69.25 224 PHE A CA 1
ATOM 1774 C C . PHE A 1 224 ? -3.680 -4.377 -9.980 1.00 69.25 224 PHE A C 1
ATOM 1776 O O . PHE A 1 224 ? -4.216 -4.641 -11.055 1.00 69.25 224 PHE A O 1
ATOM 1783 N N . CYS A 1 225 ? -3.076 -5.274 -9.221 1.00 71.19 225 CYS A N 1
ATOM 1784 C CA . CYS A 1 225 ? -2.904 -6.669 -9.576 1.00 71.19 225 CYS A CA 1
ATOM 1785 C C . CYS A 1 225 ? -3.435 -7.540 -8.432 1.00 71.19 225 CYS A C 1
ATOM 1787 O O . CYS A 1 225 ? -3.162 -7.260 -7.266 1.00 71.19 225 CYS A O 1
ATOM 1789 N N . VAL A 1 226 ? -4.200 -8.584 -8.753 1.00 72.94 226 VAL A N 1
ATOM 1790 C CA . VAL A 1 226 ? -4.826 -9.477 -7.763 1.00 72.94 226 VAL A CA 1
ATOM 1791 C C . VAL A 1 226 ? -4.572 -10.930 -8.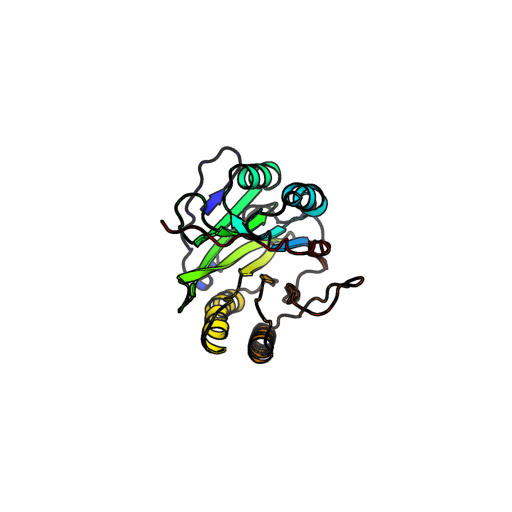117 1.00 72.94 226 VAL A C 1
ATOM 1793 O O . VAL A 1 226 ? -4.802 -11.328 -9.259 1.00 72.94 226 VAL A O 1
ATOM 1796 N N . LEU A 1 227 ? -4.164 -11.727 -7.133 1.00 71.56 227 LEU A N 1
ATOM 1797 C CA . LEU A 1 227 ? -4.206 -13.185 -7.225 1.00 71.56 227 LEU A CA 1
ATOM 1798 C C . LEU A 1 227 ? -5.638 -13.658 -6.900 1.00 71.56 227 LEU A C 1
ATOM 1800 O O . LEU A 1 227 ? -6.196 -13.211 -5.890 1.00 71.56 227 LEU A O 1
ATOM 1804 N N . PRO A 1 228 ? -6.258 -14.532 -7.717 1.00 62.28 228 PRO A N 1
ATOM 1805 C CA . PRO A 1 228 ? -7.607 -15.040 -7.467 1.00 62.28 228 PRO A CA 1
ATOM 1806 C C . PRO A 1 228 ? -7.773 -15.611 -6.050 1.00 62.28 228 PRO A C 1
ATOM 1808 O O . PRO A 1 228 ? -6.894 -16.294 -5.540 1.00 62.28 228 PRO A O 1
ATOM 1811 N N . GLY A 1 229 ? -8.910 -15.325 -5.411 1.00 56.44 229 GLY A N 1
ATOM 1812 C CA . GLY A 1 229 ? -9.210 -15.788 -4.051 1.00 56.44 229 GLY A CA 1
ATOM 1813 C C . GLY A 1 229 ? -10.051 -14.798 -3.243 1.00 56.44 229 GLY A C 1
ATOM 1814 O O . GLY A 1 229 ? -10.834 -15.214 -2.393 1.00 56.44 229 GLY A O 1
ATOM 1815 N N . VAL A 1 230 ? -9.983 -13.499 -3.542 1.00 59.03 230 VAL A N 1
ATOM 1816 C CA . VAL A 1 230 ? -10.930 -12.513 -2.993 1.00 59.03 230 VAL A CA 1
ATOM 1817 C C . VAL A 1 230 ? -12.201 -12.527 -3.842 1.00 59.03 230 VAL A C 1
ATOM 1819 O O . VAL A 1 230 ? -12.131 -12.238 -5.035 1.00 59.03 230 VAL A O 1
ATOM 1822 N N . LYS A 1 231 ? -13.364 -12.844 -3.247 1.00 49.19 231 LYS A N 1
ATOM 1823 C CA . LYS A 1 231 ? -14.639 -12.932 -3.987 1.00 49.19 231 LYS A CA 1
ATOM 1824 C C . LYS A 1 231 ? -14.983 -11.613 -4.687 1.00 49.19 231 LYS A C 1
ATOM 1826 O O . LYS A 1 231 ? -15.405 -11.630 -5.841 1.00 49.19 231 LYS A O 1
ATOM 1831 N N . ARG A 1 232 ? -14.812 -10.467 -4.007 1.00 58.78 232 ARG A N 1
ATOM 1832 C CA . ARG A 1 232 ? -15.074 -9.123 -4.556 1.00 58.78 232 ARG A CA 1
ATOM 1833 C C . ARG A 1 232 ? -14.185 -8.064 -3.887 1.00 58.78 232 ARG A C 1
ATOM 1835 O O . ARG A 1 232 ? -14.423 -7.686 -2.746 1.00 58.78 232 ARG A O 1
ATOM 1842 N N . ALA A 1 233 ? -13.194 -7.534 -4.602 1.00 57.44 233 ALA A N 1
ATOM 1843 C CA . ALA A 1 233 ? -12.440 -6.355 -4.169 1.00 57.44 233 ALA A CA 1
ATOM 1844 C C . ALA A 1 233 ? -12.935 -5.118 -4.933 1.00 57.44 233 ALA A C 1
ATOM 1846 O O . ALA A 1 233 ? -12.961 -5.122 -6.165 1.00 57.44 233 ALA A O 1
ATOM 1847 N N . ARG A 1 234 ? -13.337 -4.056 -4.222 1.00 65.19 234 ARG A N 1
ATOM 1848 C CA . ARG A 1 234 ? -13.631 -2.753 -4.836 1.00 65.19 234 ARG A CA 1
ATOM 1849 C C . ARG A 1 234 ? -12.471 -1.821 -4.560 1.00 65.19 234 ARG A C 1
ATOM 1851 O O . ARG A 1 234 ? -12.262 -1.395 -3.426 1.00 65.19 234 ARG A O 1
ATOM 1858 N N . CYS A 1 235 ? -11.758 -1.479 -5.618 1.00 59.44 235 CYS A N 1
ATOM 1859 C CA . CYS A 1 235 ? -10.642 -0.563 -5.527 1.00 59.44 235 CYS A CA 1
ATOM 1860 C C . CYS A 1 235 ? -11.069 0.823 -6.004 1.00 59.44 235 CYS A C 1
ATOM 1862 O O . CYS A 1 235 ? -11.728 0.967 -7.037 1.00 59.44 235 CYS A O 1
ATOM 1864 N N . LEU A 1 236 ? -10.698 1.843 -5.240 1.00 60.53 236 LEU A N 1
ATOM 1865 C CA . LEU A 1 236 ? -10.881 3.239 -5.607 1.00 60.53 236 LEU A CA 1
ATOM 1866 C C . LEU A 1 236 ? -9.512 3.859 -5.852 1.00 60.53 236 LEU A C 1
ATOM 1868 O O . LEU A 1 236 ? -8.567 3.648 -5.091 1.00 60.53 236 LEU A O 1
ATOM 1872 N N . ARG A 1 237 ? -9.423 4.639 -6.927 1.00 62.44 237 ARG A N 1
ATOM 1873 C CA . ARG A 1 237 ? -8.259 5.464 -7.224 1.00 62.44 237 ARG A CA 1
ATOM 1874 C C . ARG A 1 237 ? -8.641 6.917 -7.007 1.00 62.44 237 ARG A C 1
ATOM 1876 O O . ARG A 1 237 ? -9.471 7.443 -7.747 1.00 62.44 237 ARG A O 1
ATOM 1883 N N . ALA A 1 238 ? -7.991 7.572 -6.055 1.00 60.38 238 ALA A N 1
ATOM 1884 C CA . ALA A 1 238 ? -8.033 9.023 -5.976 1.00 60.38 238 ALA A CA 1
ATOM 1885 C C . ALA A 1 238 ? -7.089 9.607 -7.040 1.00 60.38 238 ALA A C 1
ATOM 1887 O O . ALA A 1 238 ? -5.916 9.242 -7.135 1.00 60.38 238 ALA A O 1
ATOM 1888 N N . GLY A 1 239 ? -7.623 10.476 -7.895 1.00 54.69 239 GLY A N 1
ATOM 1889 C CA . GLY A 1 239 ? -6.867 11.218 -8.898 1.00 54.69 239 GLY A CA 1
ATOM 1890 C C . GLY A 1 239 ? -7.183 12.700 -8.777 1.00 54.69 239 GLY A C 1
ATOM 1891 O O . GLY A 1 239 ? -8.315 13.070 -8.480 1.00 54.69 239 GLY A O 1
ATOM 1892 N N . TYR A 1 240 ? -6.189 13.550 -9.008 1.00 50.53 240 TYR A N 1
ATOM 1893 C CA . TYR A 1 240 ? -6.399 14.993 -8.999 1.00 50.53 240 TYR A CA 1
ATOM 1894 C C . TYR A 1 240 ? -7.048 15.444 -10.319 1.00 50.53 240 TYR A C 1
ATOM 1896 O O . TYR A 1 240 ? -6.564 15.059 -11.392 1.00 50.53 240 TYR A O 1
ATOM 1904 N N . PRO A 1 241 ? -8.097 16.286 -10.288 1.00 38.88 241 PRO A N 1
ATOM 1905 C CA . PRO A 1 241 ? -8.498 17.064 -11.456 1.00 38.88 241 PRO A CA 1
ATOM 1906 C C . PRO A 1 241 ? -7.322 17.939 -11.920 1.00 38.88 241 PRO A C 1
ATOM 1908 O O . PRO A 1 241 ? -6.559 18.455 -11.100 1.00 38.88 241 PRO A O 1
ATOM 1911 N N . ARG A 1 242 ? -7.142 18.115 -13.236 1.00 36.69 242 ARG A N 1
ATOM 1912 C CA . ARG A 1 242 ? -6.130 19.046 -13.763 1.00 36.69 242 ARG A CA 1
ATOM 1913 C C . ARG A 1 242 ? -6.487 20.474 -13.341 1.00 36.69 242 ARG A C 1
ATOM 1915 O O . ARG A 1 242 ? -7.514 20.985 -13.771 1.00 36.69 242 ARG A O 1
ATOM 1922 N N . LEU A 1 243 ? -5.596 21.146 -12.616 1.00 32.62 243 LEU A N 1
ATOM 1923 C CA . LEU A 1 243 ? -5.524 22.606 -12.667 1.00 32.62 243 LEU A CA 1
ATOM 1924 C C . LEU A 1 243 ? -5.007 22.986 -14.062 1.00 32.62 243 LEU A C 1
ATOM 1926 O O . LEU A 1 243 ? -3.948 22.510 -14.481 1.00 32.62 243 LEU A O 1
ATOM 1930 N N . ARG A 1 244 ? -5.774 23.798 -14.804 1.00 29.33 244 ARG A N 1
ATOM 1931 C CA . ARG A 1 244 ? -5.256 24.515 -15.978 1.00 29.33 244 ARG A CA 1
ATOM 1932 C C . ARG A 1 244 ? -4.021 25.292 -15.519 1.00 29.33 244 ARG A C 1
ATOM 1934 O O . ARG A 1 244 ? -4.080 25.993 -14.514 1.00 29.33 244 ARG A O 1
ATOM 1941 N N . SER A 1 245 ? -2.914 25.145 -16.236 1.00 30.19 245 SER A N 1
ATOM 1942 C CA . SER A 1 245 ? -1.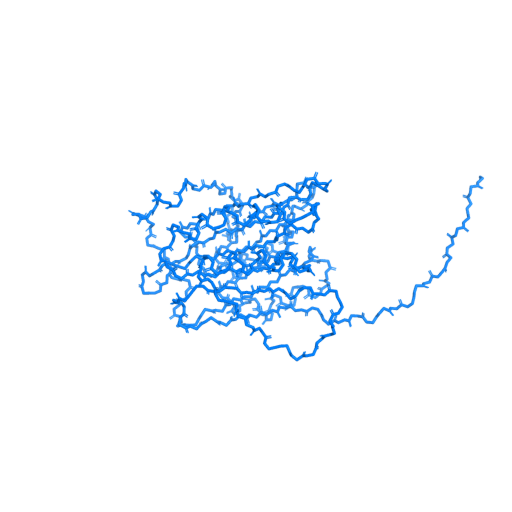733 25.987 -16.064 1.00 30.19 245 SER A CA 1
ATOM 1943 C C . SER A 1 245 ? -2.146 27.452 -16.209 1.00 30.19 245 SER A C 1
ATOM 1945 O O . SER A 1 245 ? -2.589 27.851 -17.287 1.00 30.19 245 SER A O 1
ATOM 1947 N N . GLN A 1 246 ? -2.015 28.243 -15.146 1.00 27.91 246 GLN A N 1
ATOM 1948 C CA . GLN A 1 246 ? -1.921 29.691 -15.304 1.00 27.91 246 GLN A CA 1
ATOM 1949 C C . GLN A 1 246 ? -0.592 30.017 -16.012 1.00 27.91 246 GLN A C 1
ATOM 1951 O O . GLN A 1 246 ? 0.392 29.296 -15.815 1.00 27.91 246 GLN A O 1
ATOM 1956 N N . PRO A 1 247 ? -0.560 31.035 -16.888 1.00 28.66 247 PRO A N 1
ATOM 1957 C CA . PRO A 1 247 ? 0.627 31.373 -17.658 1.00 28.66 247 PRO A CA 1
ATOM 1958 C C . PRO A 1 247 ? 1.743 31.871 -16.736 1.00 28.66 247 PRO A C 1
ATOM 1960 O O . PRO A 1 247 ? 1.511 32.660 -15.823 1.00 28.66 247 PRO A O 1
ATOM 1963 N N . ALA A 1 248 ? 2.961 31.398 -16.996 1.00 30.19 248 ALA A N 1
ATOM 1964 C CA . ALA A 1 248 ? 4.167 31.842 -16.317 1.00 30.19 248 ALA A CA 1
ATOM 1965 C C . ALA A 1 248 ? 4.357 33.356 -16.499 1.00 30.19 248 ALA A C 1
ATOM 1967 O O . ALA A 1 248 ? 4.526 33.843 -17.620 1.00 30.19 248 ALA A O 1
ATOM 1968 N N . THR A 1 249 ? 4.369 34.101 -15.398 1.00 29.36 249 THR A N 1
ATOM 1969 C CA . THR A 1 249 ? 4.861 35.477 -15.373 1.00 29.36 249 THR A CA 1
ATOM 1970 C C . THR A 1 249 ? 6.371 35.475 -15.605 1.00 29.36 249 THR A C 1
ATOM 1972 O O . THR A 1 249 ? 7.146 34.930 -14.821 1.00 29.36 249 THR A O 1
ATOM 1975 N N . ARG A 1 250 ? 6.773 36.071 -16.731 1.00 31.72 250 ARG A N 1
ATOM 1976 C CA . ARG A 1 250 ? 8.145 36.484 -17.057 1.00 31.72 250 ARG A CA 1
ATOM 1977 C C . ARG A 1 250 ? 8.634 37.586 -16.100 1.00 31.72 250 ARG A C 1
ATOM 1979 O O . ARG A 1 250 ? 7.835 38.418 -15.687 1.00 31.72 250 ARG A O 1
ATOM 1986 N N . ARG A 1 251 ? 9.972 37.670 -15.984 1.00 29.38 251 ARG A N 1
ATOM 1987 C CA . ARG A 1 251 ? 10.826 38.707 -15.347 1.00 29.38 251 ARG A CA 1
ATOM 1988 C C . ARG A 1 251 ? 10.921 38.551 -13.820 1.00 29.38 251 ARG A C 1
ATOM 1990 O O . ARG A 1 251 ? 9.920 38.330 -13.167 1.00 29.38 251 ARG A O 1
ATOM 1997 N N . ILE A 1 252 ? 12.096 38.612 -13.188 1.00 29.20 252 ILE A N 1
ATOM 1998 C CA . ILE A 1 252 ? 13.208 39.555 -13.388 1.00 29.20 252 ILE A CA 1
ATOM 1999 C C . ILE A 1 252 ? 14.562 38.849 -13.142 1.00 29.20 252 ILE A C 1
ATOM 2001 O O . ILE A 1 252 ? 14.792 38.297 -12.071 1.00 29.20 252 ILE A O 1
ATOM 2005 N N . GLN A 1 253 ? 15.468 38.911 -14.124 1.00 29.47 253 GLN A N 1
ATOM 2006 C CA . GLN A 1 253 ? 16.917 38.951 -13.895 1.00 29.47 253 GLN A CA 1
ATOM 2007 C C . GLN A 1 253 ? 17.304 40.429 -13.783 1.00 29.47 253 GLN A C 1
ATOM 2009 O O . GLN A 1 253 ? 16.946 41.185 -14.681 1.00 29.47 253 GLN A O 1
ATOM 2014 N N . SER A 1 254 ? 18.020 40.808 -12.722 1.00 28.73 254 SER A N 1
ATOM 2015 C CA . SER A 1 254 ? 19.189 41.709 -12.738 1.00 28.73 254 SER A CA 1
ATOM 2016 C C . SER A 1 254 ? 19.385 42.342 -11.360 1.00 28.73 254 SER A C 1
ATOM 2018 O O . SER A 1 254 ? 18.553 43.146 -10.939 1.00 28.73 254 SER A O 1
ATOM 2020 N N . ARG A 1 255 ? 20.499 42.019 -10.698 1.00 28.31 255 ARG A N 1
ATOM 2021 C CA . ARG A 1 255 ? 21.505 42.983 -10.215 1.00 28.31 255 ARG A CA 1
ATOM 2022 C C . ARG A 1 255 ? 22.573 42.231 -9.417 1.00 28.31 255 ARG A C 1
ATOM 2024 O O . ARG A 1 255 ? 22.360 41.846 -8.276 1.00 28.31 255 ARG A O 1
ATOM 2031 N N . GLN A 1 256 ? 23.703 42.001 -10.081 1.00 31.70 256 GLN A N 1
ATOM 2032 C CA . GLN A 1 256 ? 25.016 42.102 -9.455 1.00 31.70 256 GLN A CA 1
ATOM 2033 C C . GLN A 1 256 ? 25.447 43.566 -9.579 1.00 31.70 256 GLN A C 1
ATOM 2035 O O . GLN A 1 256 ? 25.406 44.103 -10.688 1.00 31.70 256 GLN A O 1
ATOM 2040 N N . ALA A 1 257 ? 25.781 44.167 -8.442 1.00 36.16 257 ALA A N 1
ATOM 2041 C CA . ALA A 1 257 ? 26.771 45.214 -8.180 1.00 36.16 257 ALA A CA 1
ATOM 2042 C C . ALA A 1 257 ? 26.555 45.638 -6.724 1.00 36.16 257 ALA A C 1
ATOM 2044 O O . ALA A 1 257 ? 25.424 46.088 -6.423 1.00 36.16 257 ALA A O 1
#

Foldseek 3Di:
DKAAPPDPDDDDDADPQVLVVPPDLDDWDFLDPDLEAEEEAEACQQVPDPCSVVCCVVRVLPHQKYKYAFHWPDPVVSCSLNVRARMKDDDFQDPDPPTGTAIIMRGNIDFSHKHKAWDQAPPPRRIWIKIWTWGAHPVRFIEIEIRGDFDQDDDDCPSRLVSCVVVLSNLVSGPAKYKYWYHSNQPDPRSVVSVVVSLVVSVWDKDDDDDPDDDDPDDDPGIIIIHPHRPHYHYDYDDDDDDDDDDDDDDDDDDDD

Sequence (257 aa):
MRYVAGQPAERILPPGSFAGLSHGFPPGVPLSSDEKIRVLVWNIFKQQRAEWKSVLNNFGKDAHLVLLQEAQTTPELVRFATTNYLAADQVPALVLPQHPSGVMTLASTHPVYCCPLREREPILRLAKSALVTVYPLPDMRLLMVVNIHAVNFSLGVDVYSKQLLPIGDQIAHHSGPVIMAGDFNAWSRPRMNALYRFAREMSLREVRFFRRSAPPRFWSPARFCVLPGVKRARCLRAGYPRLRSQPATRRIQSRQA

pLDDT: mean 76.73, std 20.14, range [27.91, 97.31]

Organism: Raoultella terrigena (NCBI:txid577)

Radius of gyration: 19.0 Å; chains: 1; bounding box: 45×68×45 Å

InterPro domains:
  IPR005135 Endonuclease/exonuclease/phosphatase [PF03372] (41-224)
  IPR036691 Endonuclease/exonuclease/phosphatase superfamily [G3DSA:3.60.10.10] (35-224)
  IPR036691 Endonuclease/exonuclease/phosphatase superfamily [SSF56219] (28-216)